Protein AF-A0A914KHR4-F1 (afdb_monomer_lite)

InterPro domains:
  IPR015683 Ionotropic glutamate receptor [PTHR18966] (36-172)

Sequence (211 aa):
MAEIEEQFYNIWKQMSLNESLDSRDRSKLAVWDYPVSDKFTNMWRFMQESRLPQTVDDAIYRVLNSERGFAFIGDAMEIKYATLTNCRLQQAILGLQNERRLETCKERWWHHNVYAKECESTDDDSNGISVQNIGGVFLVILAGICISMLCLLGEYIYYSRLRNPNGKRETSKHLAQITRGLGCLGALTSPKKERKDKQCQQFSNSAFNVD

Foldseek 3Di:
DVVVVVVVVVVLCCLVPPPVDDPVRNVVDPRPPDPPPCVVVVVVVVCVVVDDDPDVVSVVVCQQPPPVHDDDDDDPVVVVVCLVVDPSNVVVVVVCVVVCVVVVVCCCVAPVDPPHDPDPPPCVVVDPDDPVNCVVVVVVVVVVVVVVVVVVVVVVVVVVVVPDPPDPDDPPPVVVVVVCVVVVVPDPDDDDDDDDDDDDDDDDDDDDDDD

Organism: Meloidogyne incognita (NCBI:txid6306)

pLDDT: mean 73.87, std 20.57, range [27.55, 97.5]

Structure (mmCIF, N/CA/C/O backbone):
data_AF-A0A914KHR4-F1
#
_entry.id   AF-A0A914KHR4-F1
#
loop_
_atom_site.group_PDB
_atom_site.id
_atom_site.type_symbol
_atom_site.label_atom_id
_atom_site.label_alt_id
_atom_site.label_comp_id
_atom_site.label_asym_id
_atom_site.label_entity_id
_atom_site.label_seq_id
_atom_site.pdbx_PDB_ins_code
_atom_site.Cartn_x
_atom_site.Cartn_y
_atom_site.Cartn_z
_atom_site.occupancy
_atom_site.B_iso_or_equiv
_atom_site.auth_seq_id
_atom_site.auth_comp_id
_atom_site.auth_asym_id
_atom_site.auth_atom_id
_atom_site.pdbx_PDB_model_num
ATOM 1 N N . MET A 1 1 ? -27.296 24.859 -26.080 1.00 71.56 1 MET A N 1
ATOM 2 C CA . MET A 1 1 ? -27.569 24.113 -24.831 1.00 71.56 1 MET A CA 1
ATOM 3 C C . MET A 1 1 ? -26.392 23.204 -24.502 1.00 71.56 1 MET A C 1
ATOM 5 O O . MET A 1 1 ? -25.739 23.478 -23.511 1.00 71.56 1 MET A O 1
ATOM 9 N N . ALA A 1 2 ? -26.014 22.279 -25.394 1.00 82.12 2 ALA A N 1
ATOM 10 C CA . ALA A 1 2 ? -24.836 21.412 -25.224 1.00 82.12 2 ALA A CA 1
ATOM 11 C C . ALA A 1 2 ? -23.495 22.155 -24.996 1.00 82.12 2 ALA A C 1
ATOM 13 O O . ALA A 1 2 ? -22.709 21.746 -24.154 1.00 82.12 2 ALA A O 1
ATOM 14 N N . GLU A 1 3 ? -23.248 23.282 -25.675 1.00 92.06 3 GLU A N 1
ATOM 15 C CA . GLU A 1 3 ? -21.990 24.046 -25.524 1.00 92.06 3 GLU A CA 1
ATOM 16 C C . GLU A 1 3 ? -21.820 24.679 -24.129 1.00 92.06 3 GLU A C 1
ATOM 18 O O . GLU A 1 3 ? -20.721 24.737 -23.584 1.00 92.06 3 GLU A O 1
ATOM 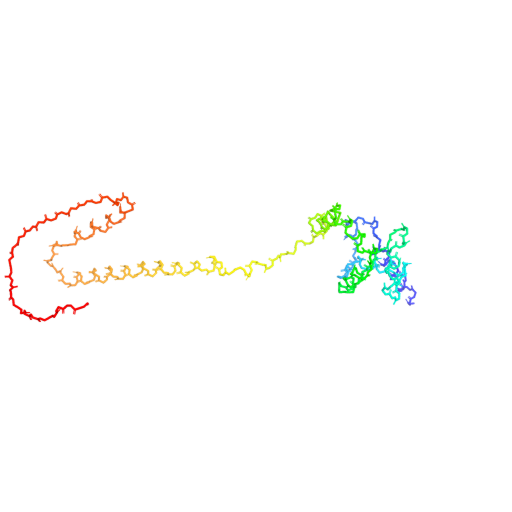23 N N . ILE A 1 4 ? -22.921 25.120 -23.516 1.00 88.62 4 ILE A N 1
ATOM 24 C CA . ILE A 1 4 ? -22.903 25.723 -22.176 1.00 88.62 4 ILE A CA 1
ATOM 25 C C . ILE A 1 4 ? -22.639 24.636 -21.126 1.00 88.62 4 ILE A C 1
ATOM 27 O O . ILE A 1 4 ? -21.855 24.844 -20.204 1.00 88.62 4 ILE A O 1
ATOM 31 N N . GLU A 1 5 ? -23.240 23.456 -21.294 1.00 87.31 5 GLU A N 1
ATOM 32 C CA . GLU A 1 5 ? -22.978 22.284 -20.449 1.00 87.31 5 GLU A CA 1
ATOM 33 C C . GLU A 1 5 ? -21.515 21.832 -20.552 1.00 87.31 5 GLU A C 1
ATOM 35 O O . GLU A 1 5 ? -20.890 21.535 -19.534 1.00 87.31 5 GLU A O 1
ATOM 40 N N . GLU A 1 6 ? -20.935 21.864 -21.755 1.00 90.31 6 GLU A N 1
ATOM 41 C CA . GLU A 1 6 ? -19.525 21.541 -21.972 1.00 90.31 6 GLU A CA 1
ATOM 42 C C . GLU A 1 6 ? -18.588 22.567 -21.311 1.00 90.31 6 GLU A C 1
ATOM 44 O O . GLU A 1 6 ? -17.594 22.193 -20.682 1.00 90.31 6 GLU A O 1
ATOM 49 N N . GLN A 1 7 ? -18.919 23.861 -21.364 1.00 89.88 7 GLN A N 1
ATOM 50 C CA . GLN A 1 7 ? -18.166 24.893 -20.645 1.00 89.88 7 GLN A CA 1
ATOM 51 C C . GLN A 1 7 ? -18.239 24.713 -19.126 1.00 89.88 7 GLN A C 1
ATOM 53 O O . GLN A 1 7 ? -17.202 24.745 -18.460 1.00 89.88 7 GLN A O 1
ATOM 58 N N . PHE A 1 8 ? -19.431 24.475 -18.573 1.00 86.50 8 PHE A N 1
ATOM 59 C CA . PHE A 1 8 ? -19.589 24.220 -17.139 1.00 86.50 8 PHE A CA 1
ATOM 60 C C . PHE A 1 8 ? -18.824 22.971 -16.693 1.00 86.50 8 PHE A C 1
ATOM 62 O O . PHE A 1 8 ? -18.154 23.000 -15.658 1.00 86.50 8 PHE A O 1
ATOM 69 N N . TYR A 1 9 ? -18.854 21.907 -17.496 1.00 78.94 9 TYR A N 1
ATOM 70 C CA . TYR A 1 9 ? -18.088 20.692 -17.244 1.00 78.94 9 TYR A CA 1
ATOM 71 C C . TYR A 1 9 ? -16.576 20.960 -17.226 1.00 78.94 9 TYR A C 1
ATOM 73 O O . TYR A 1 9 ? -15.882 20.534 -16.302 1.00 78.94 9 TYR A O 1
ATOM 81 N N . ASN A 1 10 ? -16.060 21.715 -18.198 1.00 82.00 10 ASN A N 1
ATOM 82 C CA . ASN A 1 10 ? -14.635 22.038 -18.285 1.00 82.00 10 ASN A CA 1
ATOM 83 C C . ASN A 1 10 ? -14.156 22.946 -17.140 1.00 82.00 10 ASN A C 1
ATOM 85 O O . ASN A 1 10 ? -13.068 22.726 -16.607 1.00 82.00 10 ASN A O 1
ATOM 89 N N . ILE A 1 11 ? -14.970 23.917 -16.715 1.00 84.44 11 ILE A N 1
ATOM 90 C CA . ILE A 1 11 ? -14.669 24.792 -15.571 1.00 84.44 11 ILE A CA 1
ATOM 91 C C . ILE A 1 11 ? -14.627 23.980 -14.271 1.00 84.44 11 ILE A C 1
ATOM 93 O O . ILE A 1 11 ? -13.650 24.053 -13.523 1.00 84.44 11 ILE A O 1
ATOM 97 N N . TRP A 1 12 ? -15.646 23.154 -14.018 1.00 78.38 12 TRP A N 1
ATOM 98 C CA . TRP A 1 12 ? -15.682 22.274 -12.846 1.00 78.38 12 TRP A CA 1
ATOM 99 C C . TRP A 1 12 ? -14.497 21.301 -12.825 1.00 78.38 12 TRP A C 1
ATOM 101 O O . TRP A 1 12 ? -13.846 21.129 -11.793 1.00 78.38 12 TRP A O 1
ATOM 111 N N . LYS A 1 13 ? -14.153 20.725 -13.981 1.00 78.50 13 LYS A N 1
ATOM 112 C CA . LYS A 1 13 ? -12.997 19.841 -14.157 1.00 78.50 13 LYS A CA 1
ATOM 113 C C . LYS A 1 13 ? -11.674 20.537 -13.827 1.00 78.50 13 LYS A C 1
ATOM 115 O O . LYS A 1 13 ? -10.832 19.948 -13.164 1.00 78.50 13 LYS A O 1
ATOM 120 N N . GLN A 1 14 ? -11.475 21.783 -14.256 1.00 77.81 14 GLN A N 1
ATOM 121 C CA . GLN A 1 14 ? -10.247 22.526 -13.949 1.00 77.81 14 GLN A CA 1
ATOM 122 C C . GLN A 1 14 ? -10.166 22.952 -12.480 1.00 77.81 14 GLN A C 1
ATOM 124 O O . GLN A 1 14 ? -9.083 22.918 -11.909 1.00 77.81 14 GLN A O 1
ATOM 129 N N . MET A 1 15 ? -11.285 23.309 -11.844 1.00 75.00 15 MET A N 1
ATOM 130 C CA . MET A 1 15 ? -11.299 23.634 -10.411 1.00 75.00 15 MET A CA 1
ATOM 131 C C . MET A 1 15 ? -11.065 22.400 -9.527 1.00 75.00 15 MET A C 1
ATOM 133 O O . MET A 1 15 ? -10.406 22.507 -8.497 1.00 75.00 15 MET A O 1
ATOM 137 N N . SER A 1 16 ? -11.581 21.234 -9.929 1.00 69.75 16 SER A N 1
ATOM 138 C CA . SER A 1 16 ? -11.435 19.972 -9.189 1.00 69.75 16 SER A CA 1
ATOM 139 C C . SER A 1 16 ? -10.081 19.288 -9.406 1.00 69.75 16 SER A C 1
ATOM 141 O O . SER A 1 16 ? -9.530 18.756 -8.445 1.00 69.75 16 SER A O 1
ATOM 143 N N . LEU A 1 17 ? -9.509 19.340 -10.616 1.00 68.75 17 LEU A N 1
ATOM 144 C CA . LEU A 1 17 ? -8.246 18.662 -10.959 1.00 68.75 17 LEU A CA 1
ATOM 145 C C . LEU A 1 17 ? -6.989 19.539 -10.817 1.00 68.75 17 LEU A C 1
ATOM 147 O O . LEU A 1 17 ? -5.893 19.096 -11.158 1.00 68.75 17 LEU A O 1
ATOM 151 N N . ASN A 1 18 ? -7.112 20.788 -10.361 1.00 71.69 18 ASN A N 1
ATOM 152 C CA . ASN A 1 18 ? -5.949 21.648 -10.157 1.00 71.69 18 ASN A CA 1
ATOM 153 C C . ASN A 1 18 ? -5.268 21.356 -8.807 1.00 71.69 18 ASN A C 1
ATOM 155 O O . ASN A 1 18 ? -5.707 21.823 -7.756 1.00 71.69 18 ASN A O 1
ATOM 159 N N . GLU A 1 19 ? -4.173 20.594 -8.858 1.00 66.19 19 GLU A N 1
ATOM 160 C CA . GLU A 1 19 ? -3.377 20.177 -7.692 1.00 66.19 19 GLU A CA 1
ATOM 161 C C . GLU A 1 19 ? -2.482 21.281 -7.105 1.00 66.19 19 GLU A C 1
ATOM 163 O O . GLU A 1 19 ? -1.899 21.088 -6.041 1.00 66.19 19 GLU A O 1
ATOM 168 N N . SER A 1 20 ? -2.361 22.447 -7.753 1.00 75.31 20 SER A N 1
ATOM 169 C CA . SER A 1 20 ? -1.548 23.553 -7.227 1.00 75.31 20 SER A CA 1
ATOM 170 C C . SER A 1 20 ? -2.267 24.394 -6.163 1.00 75.31 20 SER A C 1
ATOM 172 O O . SER A 1 20 ? -1.693 25.360 -5.662 1.00 75.31 20 SER A O 1
ATOM 174 N N . LEU A 1 21 ? -3.535 24.093 -5.869 1.00 69.12 21 LEU A N 1
ATOM 175 C CA . LEU A 1 21 ? -4.355 24.808 -4.891 1.00 69.12 21 LEU A CA 1
ATOM 176 C C . LEU A 1 21 ? -4.178 24.197 -3.497 1.00 69.12 21 LEU A C 1
ATOM 178 O O . LEU A 1 21 ? -4.284 22.984 -3.324 1.00 69.12 21 LEU A O 1
ATOM 182 N N . ASP A 1 22 ? -3.951 25.044 -2.493 1.00 74.69 22 ASP A N 1
ATOM 183 C CA . ASP A 1 22 ? -3.876 24.599 -1.102 1.00 74.69 22 ASP A CA 1
ATOM 184 C C . ASP A 1 22 ? -5.228 24.040 -0.618 1.00 74.69 22 ASP A C 1
ATOM 186 O O . ASP A 1 22 ? -6.308 24.494 -1.011 1.00 74.69 22 ASP A O 1
ATOM 190 N N . SER A 1 23 ? -5.163 23.074 0.298 1.00 65.94 23 SER A N 1
ATOM 191 C CA . SER A 1 23 ? -6.304 22.406 0.938 1.00 65.94 23 SER A CA 1
ATOM 192 C C . SER A 1 23 ? -7.357 23.379 1.492 1.00 65.94 23 SER A C 1
ATOM 194 O O . SER A 1 23 ? -8.559 23.105 1.457 1.00 65.94 23 SER A O 1
ATOM 196 N N . ARG A 1 24 ? -6.915 24.548 1.969 1.00 70.69 24 ARG A N 1
ATOM 197 C CA . ARG A 1 24 ? -7.757 25.584 2.574 1.00 70.69 24 ARG A CA 1
ATOM 198 C C . ARG A 1 24 ? -8.501 26.446 1.557 1.00 70.69 24 ARG A C 1
ATOM 200 O O . ARG A 1 24 ? -9.545 27.005 1.883 1.00 70.69 24 ARG A O 1
ATOM 207 N N . ASP A 1 25 ? -7.963 26.569 0.351 1.00 73.56 25 ASP A N 1
ATOM 208 C CA . ASP A 1 25 ? -8.620 27.265 -0.754 1.00 73.56 25 ASP A CA 1
ATOM 209 C C . ASP A 1 25 ? -9.526 26.314 -1.535 1.00 73.56 25 ASP A C 1
ATOM 211 O O . ASP A 1 25 ? -10.614 26.710 -1.952 1.00 73.56 25 ASP A O 1
ATOM 215 N N . ARG A 1 26 ? -9.150 25.031 -1.613 1.00 68.31 26 ARG A N 1
ATOM 216 C CA . ARG A 1 26 ? -9.996 23.968 -2.164 1.00 68.31 26 ARG A CA 1
ATOM 217 C C . ARG A 1 26 ? -11.314 23.817 -1.399 1.00 68.31 26 ARG A C 1
ATOM 219 O O . ARG A 1 26 ? -12.354 23.661 -2.025 1.00 68.31 26 ARG A O 1
ATOM 226 N N . SER A 1 27 ? -11.301 23.942 -0.071 1.00 68.62 27 SER A N 1
ATOM 227 C CA . SER A 1 27 ? -12.512 23.812 0.760 1.00 68.62 27 SER A CA 1
ATOM 228 C C . SER A 1 27 ? -13.531 24.947 0.594 1.00 68.62 27 SER A C 1
ATOM 230 O O . SER A 1 27 ? -14.684 24.797 0.995 1.00 68.62 27 SER A O 1
ATOM 232 N N . LYS A 1 28 ? -13.138 26.079 -0.008 1.00 76.25 28 LYS A N 1
ATOM 233 C CA . LYS A 1 28 ? -14.051 27.189 -0.337 1.00 76.25 28 LYS A CA 1
ATOM 234 C C . LYS A 1 28 ? -14.811 26.951 -1.642 1.00 76.25 28 LYS A C 1
ATOM 236 O O . LYS A 1 28 ? -15.801 27.631 -1.904 1.00 76.25 28 LYS A O 1
ATOM 241 N N . LEU A 1 29 ? -14.346 26.015 -2.465 1.00 76.56 29 LEU A N 1
ATOM 242 C CA . LEU A 1 29 ? -15.013 25.607 -3.689 1.00 76.56 29 LEU A CA 1
ATOM 243 C C . LEU A 1 29 ? -15.996 24.490 -3.322 1.00 76.56 29 LEU A C 1
ATOM 245 O O . LEU A 1 29 ? -15.601 23.466 -2.776 1.00 76.56 29 LEU A O 1
ATOM 249 N N . ALA A 1 30 ? -17.285 24.676 -3.613 1.00 64.31 30 ALA A N 1
ATOM 250 C CA . ALA A 1 30 ? -18.309 23.647 -3.422 1.00 64.31 30 ALA A CA 1
ATOM 251 C C . ALA A 1 30 ? -18.184 22.557 -4.506 1.00 64.31 30 ALA A C 1
ATOM 253 O O . ALA A 1 30 ? -19.039 22.409 -5.378 1.00 64.31 30 ALA A O 1
ATOM 254 N N . VAL A 1 31 ? -17.065 21.837 -4.492 1.00 62.84 31 VAL A N 1
ATOM 255 C CA . VAL A 1 31 ? -16.773 20.707 -5.371 1.00 62.84 31 VAL A CA 1
ATOM 256 C C . VAL A 1 31 ? -17.153 19.447 -4.609 1.00 62.84 31 VAL A C 1
ATOM 258 O O . VAL A 1 31 ? -16.629 19.182 -3.532 1.00 62.84 31 VAL A O 1
ATOM 261 N N . TRP A 1 32 ? -18.088 18.669 -5.150 1.00 64.69 32 TRP A N 1
ATOM 262 C CA . TRP A 1 32 ? -18.318 17.316 -4.658 1.00 64.69 32 TRP A CA 1
ATOM 263 C C . TRP A 1 32 ? -17.055 16.487 -4.907 1.00 64.69 32 TRP A C 1
ATOM 265 O O . TRP A 1 32 ? -16.765 16.137 -6.051 1.00 64.69 32 TRP A O 1
ATOM 275 N N . ASP A 1 33 ? -16.316 16.176 -3.843 1.00 56.22 33 ASP A N 1
ATOM 276 C CA . ASP A 1 33 ? -15.260 15.168 -3.878 1.00 56.22 33 ASP A CA 1
ATOM 277 C C . ASP A 1 33 ? -15.948 13.796 -3.980 1.00 56.22 33 ASP A C 1
ATOM 279 O O . ASP A 1 33 ? -16.367 13.194 -2.989 1.00 56.22 33 ASP A O 1
ATOM 283 N N . TYR A 1 34 ? -16.157 13.319 -5.207 1.00 59.62 34 TYR A N 1
ATOM 284 C CA . TYR A 1 34 ? -16.625 11.956 -5.440 1.00 59.62 34 TYR A CA 1
ATOM 285 C C . TYR A 1 34 ? -15.632 10.977 -4.780 1.00 59.62 34 TYR A C 1
ATOM 287 O O . TYR A 1 34 ? -14.425 11.187 -4.891 1.00 59.62 34 TYR A O 1
ATOM 295 N N . PRO A 1 35 ? -16.077 9.899 -4.105 1.00 53.47 35 PRO A N 1
ATOM 296 C CA . PRO A 1 35 ? -15.218 9.055 -3.262 1.00 53.47 35 PRO A CA 1
ATOM 297 C C . PRO A 1 35 ? -14.194 8.185 -4.024 1.00 53.47 35 PRO A C 1
ATOM 299 O O . PRO A 1 35 ? -13.648 7.235 -3.465 1.00 53.47 35 PRO A O 1
ATOM 302 N N . VAL A 1 36 ? -13.887 8.506 -5.282 1.00 54.50 36 VAL A N 1
ATOM 303 C CA . VAL A 1 36 ? -12.691 8.028 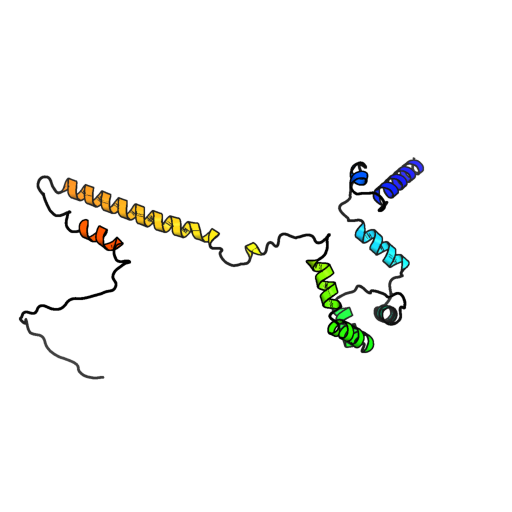-5.981 1.00 54.50 36 VAL A CA 1
ATOM 304 C C . VAL A 1 36 ? -11.617 9.090 -5.809 1.00 54.50 36 VAL A C 1
ATOM 306 O O . VAL A 1 36 ? -11.698 10.173 -6.372 1.00 54.50 36 VAL A O 1
ATOM 309 N N . SER A 1 37 ? -10.590 8.786 -5.017 1.00 61.84 37 SER A N 1
ATOM 310 C CA . SER A 1 37 ? -9.431 9.667 -4.909 1.00 61.84 37 SER A CA 1
ATOM 311 C C . SER A 1 37 ? -8.777 9.844 -6.285 1.00 61.84 37 SER A C 1
ATOM 313 O O . SER A 1 37 ? -8.393 8.841 -6.895 1.00 61.84 37 SER A O 1
ATOM 315 N N . ASP A 1 38 ? -8.550 11.089 -6.714 1.00 65.69 38 ASP A N 1
ATOM 316 C CA . ASP A 1 38 ? -7.889 11.463 -7.985 1.00 65.69 38 ASP A CA 1
ATOM 317 C C . ASP A 1 38 ? -6.490 10.842 -8.198 1.00 65.69 38 ASP A C 1
ATOM 319 O O . ASP A 1 38 ? -5.934 10.859 -9.296 1.00 65.69 38 ASP A O 1
ATOM 323 N N . LYS A 1 39 ? -5.935 10.199 -7.167 1.00 65.19 39 LYS A N 1
ATOM 324 C CA . LYS A 1 39 ? -4.677 9.441 -7.194 1.00 65.19 39 LYS A CA 1
ATOM 325 C C . LYS A 1 39 ? -4.622 8.412 -8.330 1.00 65.19 39 LYS A C 1
ATOM 327 O O . LYS A 1 39 ? -3.593 8.281 -8.993 1.00 65.19 39 LYS A O 1
ATOM 332 N N . PHE A 1 40 ? -5.718 7.692 -8.576 1.00 78.06 40 PHE A N 1
ATOM 333 C CA . PHE A 1 40 ? -5.753 6.663 -9.621 1.00 78.06 40 PHE A CA 1
ATOM 334 C C . PHE A 1 40 ? -5.840 7.259 -11.027 1.00 78.06 40 PHE A C 1
ATOM 336 O O . PHE A 1 40 ? -5.318 6.665 -11.967 1.00 78.06 40 PHE A O 1
ATOM 343 N N . THR A 1 41 ? -6.421 8.451 -11.170 1.00 80.19 41 THR A N 1
ATOM 344 C CA . THR A 1 41 ? -6.527 9.164 -12.449 1.00 80.19 41 THR A CA 1
ATOM 345 C C . THR A 1 41 ? -5.151 9.574 -12.960 1.00 80.19 41 THR A C 1
ATOM 347 O O . THR A 1 41 ? -4.829 9.353 -14.129 1.00 80.19 41 THR A O 1
ATOM 350 N N . ASN A 1 42 ? -4.301 10.098 -12.074 1.00 81.12 42 ASN A N 1
ATOM 351 C CA . ASN A 1 42 ? -2.926 10.449 -12.422 1.00 81.12 42 ASN A CA 1
ATOM 352 C C . ASN A 1 42 ? -2.105 9.207 -12.766 1.00 81.12 42 ASN A C 1
ATOM 354 O O . ASN A 1 42 ? -1.431 9.182 -13.794 1.00 81.12 42 ASN A O 1
ATOM 358 N N . MET A 1 43 ? -2.214 8.144 -11.964 1.00 86.81 43 MET A N 1
ATOM 359 C CA . MET A 1 43 ? -1.537 6.879 -12.258 1.00 86.81 43 MET A CA 1
ATOM 360 C C . MET A 1 43 ? -1.974 6.310 -13.615 1.00 86.81 43 MET A C 1
ATOM 362 O O . MET A 1 43 ? -1.131 5.912 -14.414 1.00 86.81 43 MET A O 1
ATOM 366 N N . TRP A 1 44 ? -3.274 6.337 -13.917 1.00 85.81 44 TRP A N 1
ATOM 367 C CA . TRP A 1 44 ? -3.811 5.914 -15.209 1.00 85.81 44 TRP A CA 1
ATOM 368 C C . TRP A 1 44 ? -3.287 6.760 -16.371 1.00 85.81 44 TRP A C 1
ATOM 370 O O . TRP A 1 44 ? -2.873 6.215 -17.394 1.00 85.81 44 TRP A O 1
ATOM 380 N N . ARG A 1 45 ? -3.221 8.084 -16.202 1.00 88.44 45 ARG A N 1
ATOM 381 C CA . ARG A 1 45 ? -2.639 8.990 -17.199 1.00 88.44 45 ARG A CA 1
ATOM 382 C C . ARG A 1 45 ? -1.189 8.617 -17.512 1.00 88.44 45 ARG A C 1
ATOM 384 O O . ARG A 1 45 ? -0.842 8.487 -18.685 1.00 88.44 45 ARG A O 1
ATOM 391 N N . PHE A 1 46 ? -0.376 8.376 -16.483 1.00 88.56 46 PHE A N 1
ATOM 392 C CA . PHE A 1 46 ? 1.017 7.956 -16.653 1.00 88.56 46 PHE A CA 1
ATOM 393 C C . PHE A 1 46 ? 1.148 6.570 -17.288 1.00 88.56 46 PHE A C 1
ATOM 395 O O . PHE A 1 46 ? 2.035 6.370 -18.119 1.00 88.56 46 PHE A O 1
ATOM 402 N N . MET A 1 47 ? 0.269 5.621 -16.949 1.00 89.25 47 MET A N 1
ATOM 403 C CA . MET A 1 47 ? 0.242 4.303 -17.595 1.00 89.25 47 MET A CA 1
ATOM 404 C C . MET A 1 47 ? -0.059 4.418 -19.094 1.00 89.25 47 MET A C 1
ATOM 406 O O . MET A 1 47 ? 0.585 3.752 -19.905 1.00 89.25 47 MET A O 1
ATOM 410 N N . GLN A 1 48 ? -0.979 5.309 -19.473 1.00 89.75 48 GLN A N 1
ATOM 411 C CA . GLN A 1 48 ? -1.328 5.542 -20.871 1.00 89.75 48 GLN A CA 1
ATOM 412 C C . GLN A 1 48 ? -0.194 6.231 -21.644 1.00 89.75 48 GLN A C 1
ATOM 414 O O . GLN A 1 48 ? 0.099 5.857 -22.780 1.00 89.75 48 GLN A O 1
ATOM 419 N N . GLU A 1 49 ? 0.470 7.207 -21.022 1.00 89.94 49 GLU A N 1
ATOM 420 C CA . GLU A 1 49 ? 1.609 7.925 -21.604 1.00 89.94 49 GLU A CA 1
ATOM 421 C C . GLU A 1 49 ? 2.839 7.017 -21.776 1.00 89.94 49 GLU A C 1
ATOM 423 O O . GLU A 1 49 ? 3.506 7.055 -22.810 1.00 89.94 49 GLU A O 1
ATOM 428 N N . SER A 1 50 ? 3.088 6.134 -20.804 1.00 87.38 50 SER A N 1
ATOM 429 C CA . SER A 1 50 ? 4.240 5.218 -20.798 1.00 87.38 50 SER A CA 1
ATOM 430 C C . SER A 1 50 ? 4.061 3.983 -21.690 1.00 87.38 50 SER A C 1
ATOM 432 O O . SER A 1 50 ? 5.030 3.265 -21.930 1.00 87.38 50 SER A O 1
ATOM 434 N N . ARG A 1 51 ? 2.845 3.759 -22.210 1.00 89.38 51 ARG A N 1
ATOM 435 C CA . ARG A 1 51 ? 2.391 2.571 -22.955 1.00 89.38 51 ARG A CA 1
ATOM 436 C C . ARG A 1 51 ? 2.507 1.263 -22.170 1.00 89.38 51 ARG A C 1
ATOM 438 O O . ARG A 1 51 ? 3.596 0.807 -21.821 1.00 89.38 51 ARG A O 1
ATOM 445 N N . LEU A 1 52 ? 1.375 0.584 -22.025 1.00 89.75 52 LEU A N 1
ATOM 446 C CA . LEU A 1 52 ? 1.308 -0.736 -21.404 1.00 89.75 52 LEU A CA 1
ATOM 447 C C . LEU A 1 52 ? 2.064 -1.791 -22.243 1.00 89.75 52 LEU A C 1
ATOM 449 O O . LEU A 1 52 ? 2.002 -1.752 -23.479 1.00 89.75 52 LEU A O 1
ATOM 453 N N . PRO A 1 53 ? 2.802 -2.714 -21.602 1.00 91.94 53 PRO A N 1
ATOM 454 C CA . PRO A 1 53 ? 3.385 -3.863 -22.286 1.00 91.94 53 PRO A CA 1
ATOM 455 C C . PRO A 1 53 ? 2.274 -4.835 -22.713 1.00 91.94 53 PRO A C 1
ATOM 457 O O . PRO A 1 53 ? 1.305 -5.033 -21.986 1.00 91.94 53 PRO A O 1
ATOM 460 N N . GLN A 1 54 ? 2.404 -5.429 -23.902 1.00 89.88 54 GLN A N 1
ATOM 461 C CA . GLN A 1 54 ? 1.421 -6.396 -24.426 1.00 89.88 54 GLN A CA 1
ATOM 462 C C . GLN A 1 54 ? 1.641 -7.804 -23.858 1.00 89.88 54 GLN A C 1
ATOM 464 O O . GLN A 1 54 ? 0.711 -8.600 -23.774 1.00 89.88 54 GLN A O 1
ATOM 469 N N . THR A 1 55 ? 2.881 -8.113 -23.474 1.00 93.94 55 THR A N 1
ATOM 470 C CA . THR A 1 55 ? 3.286 -9.386 -22.879 1.00 93.94 55 THR A CA 1
ATOM 471 C C . THR A 1 55 ? 4.212 -9.139 -21.697 1.00 93.94 55 THR A C 1
ATOM 473 O O . THR A 1 55 ? 4.839 -8.084 -21.570 1.00 93.94 55 THR A O 1
ATOM 476 N N . VAL A 1 56 ? 4.323 -10.134 -20.826 1.00 90.88 56 VAL A N 1
ATOM 477 C CA . VAL A 1 56 ? 5.159 -10.035 -19.626 1.00 90.88 56 VAL A CA 1
ATOM 478 C C . VAL A 1 56 ? 6.644 -10.091 -19.960 1.00 90.88 56 VAL A C 1
ATOM 480 O O . VAL A 1 56 ? 7.433 -9.394 -19.330 1.00 90.88 56 VAL A O 1
ATOM 483 N N . ASP A 1 57 ? 7.029 -10.798 -21.020 1.00 91.12 57 ASP A N 1
ATOM 484 C CA . ASP A 1 57 ? 8.412 -10.793 -21.503 1.00 91.12 57 ASP A CA 1
ATOM 485 C C . ASP A 1 57 ? 8.841 -9.405 -22.017 1.00 91.12 57 ASP A C 1
ATOM 487 O O . ASP A 1 57 ? 9.947 -8.951 -21.713 1.00 91.12 57 ASP A O 1
ATOM 491 N N . ASP A 1 58 ? 7.956 -8.685 -22.724 1.00 92.44 58 ASP A N 1
ATOM 492 C CA . ASP A 1 58 ? 8.187 -7.283 -23.115 1.00 92.44 58 ASP A CA 1
ATOM 493 C C . ASP A 1 58 ? 8.307 -6.386 -21.872 1.00 92.44 58 ASP A C 1
ATOM 495 O O . ASP A 1 58 ? 9.209 -5.551 -21.781 1.00 92.44 58 ASP A O 1
ATOM 499 N N . ALA A 1 59 ? 7.460 -6.604 -20.860 1.00 92.31 59 ALA A N 1
ATOM 500 C CA . ALA A 1 59 ? 7.547 -5.877 -19.597 1.00 92.31 59 ALA A CA 1
ATOM 501 C C . ALA A 1 59 ? 8.905 -6.084 -18.904 1.00 92.31 59 ALA A C 1
ATOM 503 O O . ALA A 1 59 ? 9.548 -5.110 -18.511 1.00 92.31 59 ALA A O 1
ATOM 504 N N . ILE A 1 60 ? 9.378 -7.329 -18.799 1.00 92.56 60 ILE A N 1
ATOM 505 C CA . ILE A 1 60 ? 10.672 -7.668 -18.187 1.00 92.56 60 ILE A CA 1
ATOM 506 C C . ILE A 1 60 ? 11.822 -7.033 -18.972 1.00 92.56 60 ILE A C 1
ATOM 508 O O . ILE A 1 60 ? 12.734 -6.459 -18.370 1.00 92.56 60 ILE A O 1
ATOM 512 N N . TYR A 1 61 ? 11.770 -7.079 -20.307 1.00 91.31 61 TYR A N 1
ATOM 513 C CA . TYR A 1 61 ? 12.767 -6.429 -21.155 1.00 91.31 61 TYR A CA 1
ATOM 514 C C . TYR A 1 61 ? 12.850 -4.923 -20.872 1.00 91.31 61 TYR A C 1
ATOM 516 O O . TYR A 1 61 ? 13.943 -4.384 -20.679 1.00 91.31 61 TYR A O 1
ATOM 524 N N . ARG A 1 62 ? 11.700 -4.248 -20.754 1.00 91.88 62 ARG A N 1
ATOM 525 C CA . ARG A 1 62 ? 11.639 -2.825 -20.398 1.00 91.88 62 ARG A CA 1
ATOM 526 C C . ARG A 1 62 ? 12.163 -2.559 -18.990 1.00 91.88 62 ARG A C 1
ATOM 528 O O . ARG A 1 62 ? 12.946 -1.628 -18.833 1.00 91.88 62 ARG A O 1
ATOM 535 N N . VAL A 1 63 ? 11.804 -3.364 -17.987 1.00 92.19 63 VAL A N 1
ATOM 536 C CA . VAL A 1 63 ? 12.324 -3.214 -16.610 1.00 92.19 63 VAL A CA 1
ATOM 537 C C . VAL A 1 63 ? 13.854 -3.292 -16.587 1.00 92.19 63 VAL A C 1
ATOM 539 O O . VAL A 1 63 ? 14.500 -2.489 -15.920 1.00 92.19 63 VAL A O 1
ATOM 542 N N . LEU A 1 64 ? 14.444 -4.232 -17.329 1.00 90.75 64 LEU A N 1
ATOM 543 C CA . LEU A 1 64 ? 15.889 -4.472 -17.310 1.00 90.75 64 LEU A CA 1
ATOM 544 C C . LEU A 1 64 ? 16.699 -3.471 -18.142 1.00 90.75 64 LEU A C 1
ATOM 546 O O . LEU A 1 64 ? 17.865 -3.240 -17.826 1.00 90.75 64 LEU A O 1
ATOM 550 N N . ASN A 1 65 ? 16.122 -2.928 -19.217 1.00 90.88 65 ASN A N 1
ATOM 551 C CA . ASN A 1 65 ? 16.858 -2.133 -20.204 1.00 90.88 65 ASN A CA 1
ATOM 552 C C . ASN A 1 65 ? 16.526 -0.630 -20.178 1.00 90.88 65 ASN A C 1
ATOM 554 O O . ASN A 1 65 ? 17.164 0.148 -20.884 1.00 90.88 65 ASN A O 1
ATOM 558 N N . SER A 1 66 ? 15.528 -0.197 -19.402 1.00 88.19 66 SER A N 1
ATOM 559 C CA . SER A 1 66 ? 15.130 1.215 -19.366 1.00 88.19 66 SER A CA 1
ATOM 560 C C . SER A 1 66 ? 16.110 2.077 -18.569 1.00 88.19 66 SER A C 1
ATOM 562 O O . SER A 1 66 ? 16.236 1.924 -17.358 1.00 88.19 66 SER A O 1
ATOM 564 N N . GLU A 1 67 ? 16.714 3.071 -19.225 1.00 81.50 67 GLU A N 1
ATOM 565 C CA . GLU A 1 67 ? 17.618 4.045 -18.588 1.00 81.50 67 GLU A CA 1
ATOM 566 C C . GLU A 1 67 ? 16.913 4.956 -17.572 1.00 81.50 67 GLU A C 1
ATOM 568 O O . GLU A 1 67 ? 17.490 5.323 -16.552 1.00 81.50 67 GLU A O 1
ATOM 573 N N . ARG A 1 68 ? 15.644 5.310 -17.823 1.00 81.06 68 ARG A N 1
ATOM 574 C CA . ARG A 1 68 ? 14.839 6.157 -16.920 1.00 81.06 68 ARG A CA 1
ATOM 575 C C . ARG A 1 68 ? 14.186 5.382 -15.767 1.00 81.06 68 ARG A C 1
ATOM 577 O O . ARG A 1 68 ? 13.499 5.991 -14.953 1.00 81.06 68 ARG A O 1
ATOM 584 N N . GLY A 1 69 ? 14.417 4.069 -15.692 1.00 84.44 69 GLY A N 1
ATOM 585 C CA . GLY A 1 69 ? 13.721 3.160 -14.786 1.00 84.44 69 GLY A CA 1
ATOM 586 C C . GLY A 1 69 ? 12.286 2.891 -15.246 1.00 84.44 69 GLY A C 1
ATOM 587 O O . GLY A 1 69 ? 11.559 3.796 -15.646 1.00 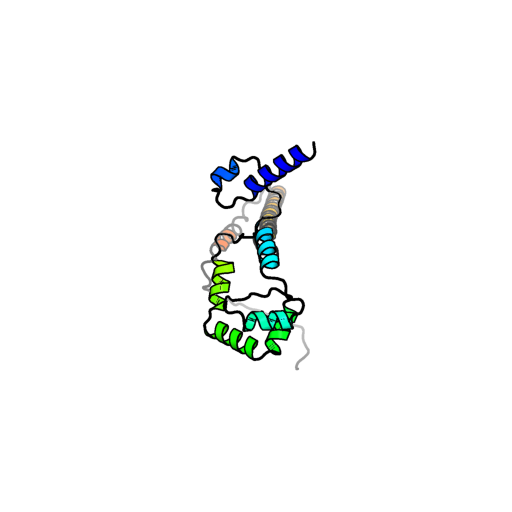84.44 69 GLY A O 1
ATOM 588 N N . PHE A 1 70 ? 11.871 1.628 -15.206 1.00 90.56 70 PHE A N 1
ATOM 589 C CA . PHE A 1 70 ? 10.507 1.216 -15.529 1.00 90.56 70 PHE A CA 1
ATOM 590 C C . PHE A 1 70 ? 9.994 0.294 -14.425 1.00 90.56 70 PHE A C 1
ATOM 592 O O . PHE A 1 70 ? 10.689 -0.639 -14.022 1.00 90.56 70 PHE A O 1
ATOM 599 N N . ALA A 1 71 ? 8.791 0.574 -13.925 1.00 90.56 71 ALA A N 1
ATOM 600 C CA . ALA A 1 71 ? 8.127 -0.241 -12.918 1.00 90.56 71 ALA A CA 1
ATOM 601 C C . ALA A 1 71 ? 6.982 -1.014 -13.572 1.00 90.56 71 ALA A C 1
ATOM 603 O O . ALA A 1 71 ? 6.113 -0.426 -14.214 1.00 90.56 71 ALA A O 1
ATOM 604 N N . PHE A 1 72 ? 6.987 -2.331 -13.389 1.00 91.25 72 PHE A N 1
ATOM 605 C CA . PHE A 1 72 ? 5.905 -3.204 -13.819 1.00 91.25 72 PHE A CA 1
ATOM 606 C C . PHE A 1 72 ? 5.078 -3.627 -12.603 1.00 91.25 72 PHE A C 1
ATOM 608 O O . PHE A 1 72 ? 5.634 -4.060 -11.594 1.00 91.25 72 PHE A O 1
ATOM 615 N N . ILE A 1 73 ? 3.756 -3.486 -12.706 1.00 91.00 73 ILE A N 1
ATOM 616 C CA . ILE A 1 73 ? 2.789 -3.927 -11.699 1.00 91.00 73 ILE A CA 1
ATOM 617 C C . ILE A 1 73 ? 1.989 -5.062 -12.337 1.00 91.00 73 ILE A C 1
ATOM 619 O O . ILE A 1 73 ? 1.386 -4.866 -13.389 1.00 91.00 73 ILE A O 1
ATOM 623 N N . GLY A 1 74 ? 2.001 -6.232 -11.708 1.00 91.00 74 GLY A N 1
ATOM 624 C CA . GLY A 1 74 ? 1.330 -7.434 -12.195 1.00 91.00 74 GLY A CA 1
ATOM 625 C C . GLY A 1 74 ? 1.075 -8.421 -11.062 1.00 91.00 74 GLY A C 1
ATOM 626 O O . GLY A 1 74 ? 1.372 -8.134 -9.897 1.00 91.00 74 GLY A O 1
ATOM 627 N N . ASP A 1 75 ? 0.533 -9.585 -11.404 1.00 94.44 75 ASP A N 1
ATOM 628 C CA . ASP A 1 75 ? 0.185 -10.602 -10.418 1.00 94.44 75 ASP A CA 1
ATOM 629 C C . ASP A 1 75 ? 1.430 -11.148 -9.710 1.00 94.44 75 ASP A C 1
ATOM 631 O O . ASP A 1 75 ? 2.470 -11.428 -10.313 1.00 94.44 75 ASP A O 1
ATOM 635 N N . ALA A 1 76 ? 1.314 -11.357 -8.396 1.00 92.81 76 ALA A N 1
ATOM 636 C CA . ALA A 1 76 ? 2.440 -11.777 -7.564 1.00 92.81 76 ALA A CA 1
ATOM 637 C C . ALA A 1 76 ? 3.061 -13.106 -8.032 1.00 92.81 76 ALA A C 1
ATOM 639 O O . ALA A 1 76 ? 4.279 -13.275 -7.977 1.00 92.81 76 ALA A O 1
ATOM 640 N N . MET A 1 77 ? 2.237 -14.043 -8.513 1.00 94.00 77 MET A N 1
ATOM 641 C CA . MET A 1 77 ? 2.703 -15.339 -9.018 1.00 94.00 77 MET A CA 1
ATOM 642 C C . MET A 1 77 ? 3.476 -15.212 -10.328 1.00 94.00 77 MET A C 1
ATOM 644 O O . MET A 1 77 ? 4.477 -15.902 -10.510 1.00 94.00 77 MET A O 1
ATOM 648 N N . GLU A 1 78 ? 3.053 -14.310 -11.207 1.00 93.06 78 GLU A N 1
ATOM 649 C CA . GLU A 1 78 ? 3.704 -14.063 -12.489 1.00 93.06 78 GLU A CA 1
ATOM 650 C C . GLU A 1 78 ? 5.078 -13.414 -12.294 1.00 93.06 78 GLU A C 1
ATOM 652 O O . GLU A 1 78 ? 6.081 -13.899 -12.819 1.00 93.06 78 GLU A O 1
ATOM 657 N N . ILE A 1 79 ? 5.160 -12.402 -11.427 1.00 93.31 79 ILE A N 1
ATOM 658 C CA . ILE A 1 79 ? 6.432 -11.776 -11.043 1.00 93.31 79 ILE A CA 1
ATOM 659 C C . ILE A 1 79 ? 7.343 -12.804 -10.358 1.00 93.31 79 ILE A C 1
ATOM 661 O O . ILE A 1 79 ? 8.534 -12.901 -10.663 1.00 93.31 79 ILE A O 1
ATOM 665 N N . LYS A 1 80 ? 6.798 -13.628 -9.456 1.00 93.94 80 LYS A N 1
ATOM 666 C CA . LYS A 1 80 ? 7.570 -14.676 -8.780 1.00 93.94 80 LYS A CA 1
ATOM 667 C C . LYS A 1 80 ? 8.118 -15.704 -9.770 1.00 93.94 80 LYS A C 1
ATOM 669 O O . LYS A 1 80 ? 9.278 -16.084 -9.666 1.00 93.94 80 LYS A O 1
ATOM 674 N N . TYR A 1 81 ? 7.330 -16.126 -10.750 1.00 94.75 81 TYR A N 1
ATOM 675 C CA . TYR A 1 81 ? 7.813 -17.020 -11.797 1.00 94.75 81 TYR A CA 1
ATOM 676 C C . TYR A 1 81 ? 8.911 -16.360 -12.646 1.00 94.75 81 TYR A C 1
ATOM 678 O O . TYR A 1 81 ? 9.977 -16.945 -12.831 1.00 94.75 81 TYR A O 1
ATOM 686 N N . ALA A 1 82 ? 8.705 -15.115 -13.084 1.00 92.69 82 ALA A N 1
ATOM 687 C CA . ALA A 1 82 ? 9.676 -14.357 -13.872 1.00 92.69 82 ALA A CA 1
ATOM 688 C C . ALA A 1 82 ? 11.020 -14.167 -13.149 1.00 92.69 82 ALA A C 1
ATOM 690 O O . ALA A 1 82 ? 12.078 -14.259 -13.770 1.00 92.69 82 ALA A O 1
ATOM 691 N N . THR A 1 83 ? 10.989 -13.926 -11.836 1.00 93.31 83 THR A N 1
ATOM 692 C CA . THR A 1 83 ? 12.196 -13.781 -11.002 1.00 93.31 83 THR A CA 1
ATOM 693 C C . THR A 1 83 ? 12.966 -15.082 -10.815 1.00 93.31 83 THR A C 1
ATOM 695 O O . THR A 1 83 ? 14.182 -15.028 -10.678 1.00 93.31 83 THR A O 1
ATOM 698 N N . LEU A 1 84 ? 12.297 -16.238 -10.845 1.00 93.75 84 LEU A N 1
ATOM 699 C CA . LEU A 1 84 ? 12.949 -17.550 -10.761 1.00 93.75 84 LEU A CA 1
ATOM 700 C C . LEU A 1 84 ? 13.543 -18.006 -12.100 1.00 93.75 84 LEU A C 1
ATOM 702 O O . LEU A 1 84 ? 14.528 -18.739 -12.111 1.00 93.75 84 LEU A O 1
ATOM 706 N N . THR A 1 85 ? 12.951 -17.600 -13.224 1.00 94.06 85 THR A N 1
ATOM 707 C CA . THR A 1 85 ? 13.406 -18.003 -14.564 1.00 94.06 85 THR A CA 1
ATOM 708 C C . THR A 1 85 ? 14.465 -17.067 -15.147 1.00 94.06 85 THR A C 1
ATOM 710 O O . THR A 1 85 ? 15.359 -17.521 -15.859 1.00 94.06 85 THR A O 1
ATOM 713 N N . ASN A 1 86 ? 14.416 -15.767 -14.835 1.00 93.75 86 ASN A N 1
ATOM 714 C CA . ASN A 1 86 ? 15.340 -14.772 -15.379 1.00 93.75 86 ASN A CA 1
ATOM 715 C C . ASN A 1 86 ? 16.498 -14.468 -14.418 1.00 93.75 86 ASN A C 1
ATOM 717 O O . ASN A 1 86 ? 16.353 -13.685 -13.476 1.00 93.75 86 ASN A O 1
ATOM 721 N N . CYS A 1 87 ? 17.698 -14.976 -14.722 1.00 93.81 87 CYS A N 1
ATOM 722 C CA . CYS A 1 87 ? 18.881 -14.782 -13.871 1.00 93.81 87 CYS A CA 1
ATOM 723 C C . CYS A 1 87 ? 19.251 -13.306 -13.644 1.00 93.81 87 CYS A C 1
ATOM 725 O O . CYS A 1 87 ? 19.634 -12.932 -12.538 1.00 93.81 87 CYS A O 1
ATOM 727 N N . ARG A 1 88 ? 19.121 -12.444 -14.666 1.00 93.00 88 ARG A N 1
ATOM 728 C CA . ARG A 1 88 ? 19.451 -11.009 -14.541 1.00 93.00 88 ARG A CA 1
ATOM 729 C C . ARG A 1 88 ? 18.524 -10.289 -13.562 1.00 93.00 88 ARG A C 1
ATOM 731 O O . ARG A 1 88 ? 18.986 -9.465 -12.778 1.00 93.00 88 ARG A O 1
ATOM 738 N N . LEU A 1 89 ? 17.234 -10.624 -13.596 1.00 92.62 89 LEU A N 1
ATOM 739 C CA . LEU A 1 89 ? 16.235 -10.063 -12.690 1.00 92.62 89 LEU A CA 1
ATOM 740 C C . LEU A 1 89 ? 16.472 -10.563 -11.259 1.00 92.62 89 LEU A C 1
ATOM 742 O O . LEU A 1 89 ? 16.492 -9.766 -10.322 1.00 92.62 89 LEU A O 1
ATOM 746 N N . GLN A 1 90 ? 16.740 -11.864 -11.103 1.00 94.25 90 GLN A N 1
ATOM 747 C CA . GLN A 1 90 ? 17.081 -12.470 -9.818 1.00 94.25 90 GLN A CA 1
ATOM 748 C C . GLN A 1 90 ? 18.309 -11.808 -9.181 1.00 94.25 90 GLN A C 1
ATOM 750 O O . GLN A 1 90 ? 18.269 -11.426 -8.014 1.00 94.25 90 GLN A O 1
ATOM 755 N N . GLN A 1 91 ? 19.390 -11.633 -9.945 1.00 94.62 91 GLN A N 1
ATOM 756 C CA . GLN A 1 91 ? 20.624 -11.021 -9.453 1.00 94.62 91 GLN A CA 1
ATOM 757 C C . GLN A 1 91 ? 20.407 -9.570 -9.009 1.00 94.62 91 GLN A C 1
ATOM 759 O O . GLN A 1 91 ? 20.907 -9.174 -7.957 1.00 94.62 91 GLN A O 1
ATOM 764 N N . ALA A 1 92 ? 19.641 -8.788 -9.775 1.00 91.44 92 ALA A N 1
ATOM 765 C CA . ALA A 1 92 ? 19.320 -7.410 -9.414 1.00 91.44 92 ALA A CA 1
ATOM 766 C C . ALA A 1 92 ? 18.536 -7.333 -8.092 1.00 91.44 92 ALA A C 1
ATOM 768 O O . ALA A 1 92 ? 18.869 -6.532 -7.219 1.00 91.44 92 ALA A O 1
ATOM 769 N N . ILE A 1 93 ? 17.537 -8.203 -7.908 1.00 92.44 93 ILE A N 1
ATOM 770 C CA . ILE A 1 93 ? 16.743 -8.260 -6.672 1.00 92.44 93 ILE A CA 1
ATOM 771 C C . ILE A 1 93 ? 17.607 -8.682 -5.483 1.00 92.44 93 ILE A C 1
ATOM 773 O O . ILE A 1 93 ? 17.533 -8.055 -4.428 1.00 92.44 93 ILE A O 1
ATOM 777 N N . LEU A 1 94 ? 18.452 -9.702 -5.651 1.00 93.94 94 LEU A N 1
ATOM 778 C CA . LEU A 1 94 ? 19.373 -10.146 -4.603 1.00 93.94 94 LEU A CA 1
ATOM 779 C C . LEU A 1 94 ? 20.357 -9.040 -4.204 1.00 93.94 94 LEU A C 1
ATOM 781 O O . LEU A 1 94 ? 20.612 -8.854 -3.017 1.00 93.94 94 LEU A O 1
ATOM 785 N N . GLY A 1 95 ? 20.858 -8.262 -5.169 1.00 95.19 95 GLY A N 1
ATOM 786 C CA . GLY A 1 95 ? 21.683 -7.084 -4.893 1.00 95.19 95 GLY A CA 1
ATOM 787 C C . GLY A 1 95 ? 20.954 -6.063 -4.015 1.00 95.19 95 GLY A C 1
ATOM 788 O O . GLY A 1 95 ? 21.468 -5.659 -2.975 1.00 95.19 95 GLY A O 1
ATOM 789 N N . LEU A 1 96 ? 19.711 -5.721 -4.368 1.00 92.62 96 LEU A N 1
ATOM 790 C CA . LEU A 1 96 ? 18.887 -4.780 -3.597 1.00 92.62 96 LEU A CA 1
ATOM 791 C C . LEU A 1 96 ? 18.520 -5.292 -2.194 1.00 92.62 96 LEU A C 1
ATOM 793 O O . LEU A 1 96 ? 18.375 -4.488 -1.268 1.00 92.62 96 LEU A O 1
ATOM 797 N N . GLN A 1 97 ? 18.357 -6.608 -2.030 1.00 93.81 97 GLN A N 1
ATOM 798 C CA . GLN A 1 97 ? 18.157 -7.241 -0.723 1.00 93.81 97 GLN A CA 1
ATOM 799 C C . GLN A 1 97 ? 19.421 -7.165 0.133 1.00 93.81 97 GLN A C 1
ATOM 801 O O . GLN A 1 97 ? 19.341 -6.774 1.295 1.00 93.81 97 GLN A O 1
ATOM 806 N N . ASN A 1 98 ? 20.585 -7.473 -0.443 1.00 96.31 98 ASN A N 1
ATOM 807 C CA . ASN A 1 98 ? 21.865 -7.402 0.259 1.00 96.31 98 ASN A CA 1
ATOM 808 C C . ASN A 1 98 ? 22.181 -5.972 0.735 1.00 96.31 98 ASN A C 1
ATOM 810 O O . ASN A 1 98 ? 22.667 -5.774 1.844 1.00 96.31 98 ASN A O 1
ATOM 814 N N . GLU A 1 99 ? 21.833 -4.964 -0.068 1.00 95.88 99 GLU A N 1
ATOM 815 C CA . GLU A 1 99 ? 21.963 -3.545 0.288 1.00 95.88 99 GLU A CA 1
ATOM 816 C C . GLU A 1 99 ? 20.882 -3.038 1.271 1.00 95.88 99 GLU A C 1
ATOM 818 O O . GLU A 1 99 ? 20.886 -1.860 1.625 1.00 95.88 99 GLU A O 1
ATOM 823 N N . ARG A 1 100 ? 19.918 -3.876 1.691 1.00 93.19 100 ARG A N 1
ATOM 824 C CA . ARG A 1 100 ? 18.740 -3.505 2.514 1.00 93.19 100 ARG A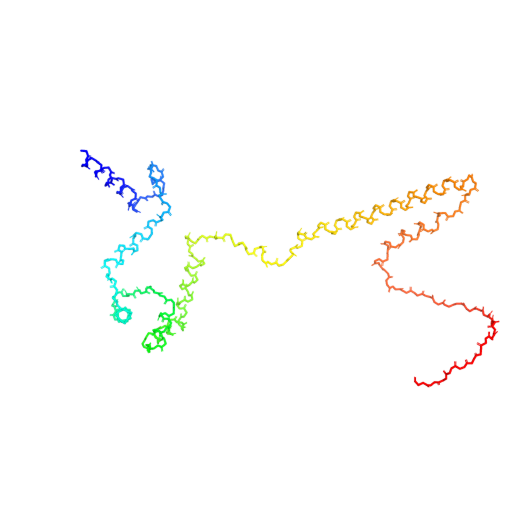 CA 1
ATOM 825 C C . ARG A 1 100 ? 17.904 -2.337 1.975 1.00 93.19 100 ARG A C 1
ATOM 827 O O . ARG A 1 100 ? 17.115 -1.719 2.701 1.00 93.19 100 ARG A O 1
ATOM 834 N N . ARG A 1 101 ? 18.004 -2.038 0.678 1.00 93.38 101 ARG A N 1
ATOM 835 C CA . ARG A 1 101 ? 17.235 -0.947 0.060 1.00 93.38 101 ARG A CA 1
ATOM 836 C C . ARG A 1 101 ? 15.743 -1.250 0.054 1.00 93.38 101 ARG A C 1
ATOM 838 O O . ARG A 1 101 ? 14.942 -0.355 0.307 1.00 93.38 101 ARG A O 1
ATOM 845 N N . LEU A 1 102 ? 15.375 -2.512 -0.168 1.00 92.44 102 LEU A N 1
ATOM 846 C CA . LEU A 1 102 ? 13.976 -2.948 -0.143 1.00 92.44 102 LEU A CA 1
ATOM 847 C C . LEU A 1 102 ? 13.352 -2.813 1.249 1.00 92.44 102 LEU A C 1
ATOM 849 O O . LEU A 1 102 ? 12.224 -2.341 1.355 1.00 92.44 102 LEU A O 1
ATOM 853 N N . GLU A 1 103 ? 14.087 -3.168 2.304 1.00 91.62 103 GLU A N 1
ATOM 854 C CA . GLU A 1 103 ? 13.625 -3.017 3.690 1.00 91.62 103 GLU A CA 1
ATOM 855 C C . GLU A 1 103 ? 13.427 -1.542 4.043 1.00 91.62 103 GLU A C 1
ATOM 857 O O . GLU A 1 103 ? 12.373 -1.164 4.546 1.00 91.62 103 GLU A O 1
ATOM 862 N N . THR A 1 104 ? 14.389 -0.690 3.682 1.00 92.88 104 THR A N 1
ATOM 863 C CA . THR A 1 104 ? 14.301 0.760 3.914 1.00 92.88 104 THR A CA 1
ATOM 864 C C . THR A 1 104 ? 13.110 1.381 3.181 1.00 92.88 104 THR A C 1
ATOM 866 O O . THR A 1 104 ? 12.379 2.196 3.742 1.00 92.88 104 THR A O 1
ATOM 869 N N . CYS A 1 105 ? 12.884 0.991 1.923 1.00 91.19 105 CYS A N 1
ATOM 870 C CA . CYS A 1 105 ? 11.720 1.441 1.168 1.00 91.19 105 CYS A CA 1
ATOM 871 C C . CYS A 1 105 ? 10.415 0.927 1.784 1.00 91.19 105 CYS A C 1
ATOM 873 O O . CYS A 1 105 ? 9.485 1.717 1.917 1.00 91.19 105 CYS A O 1
ATOM 875 N N . LYS A 1 106 ? 10.347 -0.351 2.186 1.00 90.88 106 LYS A N 1
ATOM 876 C CA . LYS A 1 106 ? 9.173 -0.943 2.842 1.00 90.88 106 LYS A CA 1
ATOM 877 C C . LYS A 1 106 ? 8.816 -0.173 4.111 1.00 90.88 106 LYS A C 1
ATOM 879 O O . LYS A 1 106 ? 7.674 0.250 4.245 1.00 90.88 106 LYS A O 1
ATOM 884 N N . GLU A 1 107 ? 9.788 0.045 4.990 1.00 90.62 107 GLU A N 1
ATOM 885 C CA . GLU A 1 107 ? 9.584 0.759 6.252 1.00 90.62 107 GLU A CA 1
ATOM 886 C C . GLU A 1 107 ? 9.095 2.184 6.001 1.00 90.62 107 GLU A C 1
ATOM 888 O O . GLU A 1 107 ? 8.109 2.640 6.578 1.00 90.62 107 GLU A O 1
ATOM 893 N N . ARG A 1 108 ? 9.729 2.875 5.047 1.00 90.38 108 ARG A N 1
ATOM 894 C CA . ARG A 1 108 ? 9.336 4.234 4.692 1.00 90.38 108 ARG A CA 1
ATOM 895 C C . ARG A 1 108 ? 7.908 4.309 4.151 1.00 90.38 108 ARG A C 1
ATOM 897 O O . ARG A 1 108 ? 7.192 5.253 4.460 1.00 90.38 108 ARG A O 1
ATOM 904 N N . TRP A 1 109 ? 7.514 3.350 3.319 1.00 86.69 109 TRP A N 1
ATOM 905 C CA . TRP A 1 109 ? 6.214 3.368 2.650 1.00 86.69 109 TRP A CA 1
ATOM 906 C C . TRP A 1 109 ? 5.068 2.930 3.568 1.00 86.69 109 TRP A C 1
ATOM 908 O O . TRP A 1 109 ? 3.979 3.494 3.480 1.00 86.69 109 TRP A O 1
ATOM 918 N N . TRP A 1 110 ? 5.313 1.947 4.439 1.00 83.81 110 TRP A N 1
ATOM 919 C CA . TRP A 1 110 ? 4.294 1.376 5.325 1.00 83.81 110 TRP A CA 1
ATOM 920 C C . TRP A 1 110 ? 4.219 2.054 6.694 1.00 83.81 110 TRP A C 1
ATOM 922 O O . TRP A 1 110 ? 3.115 2.291 7.168 1.00 83.81 110 TRP A O 1
ATOM 932 N N . HIS A 1 111 ? 5.353 2.404 7.308 1.00 83.94 111 HIS A N 1
ATOM 933 C CA . HIS A 1 111 ? 5.395 2.944 8.674 1.00 83.94 111 HIS A CA 1
ATOM 934 C C . HIS A 1 111 ? 5.715 4.444 8.736 1.00 83.94 111 HIS A C 1
ATOM 936 O O . HIS A 1 111 ? 5.298 5.123 9.668 1.00 83.94 111 HIS A O 1
ATOM 942 N N . HIS A 1 112 ? 6.413 5.000 7.740 1.00 82.62 112 HIS A N 1
ATOM 943 C CA . HIS A 1 112 ? 6.804 6.419 7.714 1.00 82.62 112 HIS A CA 1
ATOM 944 C C . HIS A 1 112 ? 6.087 7.232 6.619 1.00 82.62 112 HIS A C 1
ATOM 946 O O . HIS A 1 112 ? 6.659 8.139 6.008 1.00 82.62 112 HIS A O 1
ATOM 952 N N . ASN A 1 113 ? 4.827 6.904 6.338 1.00 82.50 113 ASN A N 1
ATOM 953 C CA . ASN A 1 113 ? 4.042 7.585 5.317 1.00 82.50 113 ASN A CA 1
ATOM 954 C C . ASN A 1 113 ? 3.025 8.535 5.962 1.00 82.50 113 ASN A C 1
ATOM 956 O O . ASN A 1 113 ? 2.130 8.105 6.678 1.00 82.50 113 ASN A O 1
ATOM 960 N N . VAL A 1 114 ? 3.136 9.832 5.655 1.00 78.50 114 VAL A N 1
ATOM 961 C CA . VAL A 1 114 ? 2.236 10.898 6.148 1.00 78.50 114 VAL A CA 1
ATOM 962 C C . VAL A 1 114 ? 0.773 10.651 5.751 1.00 78.50 114 VAL A C 1
ATOM 964 O O . VAL A 1 114 ? -0.143 11.142 6.400 1.00 78.50 114 VAL A O 1
ATOM 967 N N . TYR A 1 115 ? 0.549 9.870 4.693 1.00 73.56 115 TYR A N 1
ATOM 968 C CA . TYR A 1 115 ? -0.776 9.497 4.203 1.00 73.56 115 TYR A CA 1
ATOM 969 C C . TYR A 1 115 ? -1.184 8.069 4.584 1.00 73.56 115 TYR A C 1
ATOM 971 O O . TYR A 1 115 ? -2.195 7.584 4.065 1.00 73.56 115 TYR A O 1
ATOM 979 N N . ALA A 1 116 ? -0.403 7.377 5.424 1.00 73.06 116 ALA A N 1
ATOM 980 C CA . ALA A 1 116 ? -0.811 6.092 5.973 1.00 73.06 116 ALA A CA 1
ATOM 981 C C . ALA A 1 116 ? -2.086 6.301 6.788 1.00 73.06 116 ALA A C 1
ATOM 983 O O . ALA A 1 116 ? -2.156 7.168 7.659 1.00 73.06 116 ALA A O 1
ATOM 984 N N . LYS A 1 117 ? -3.118 5.528 6.462 1.00 70.44 117 LYS A N 1
ATOM 985 C CA . LYS A 1 117 ? -4.307 5.465 7.298 1.00 70.44 117 LYS A CA 1
ATOM 986 C C . LYS A 1 117 ? -4.029 4.440 8.381 1.00 70.44 117 LYS A C 1
ATOM 988 O O . LYS A 1 117 ? -3.808 3.275 8.061 1.00 70.44 117 LYS A O 1
ATOM 993 N N . GLU A 1 118 ? -4.059 4.885 9.629 1.00 72.62 118 GLU A N 1
ATOM 994 C CA . GLU A 1 118 ? -4.209 3.989 10.768 1.00 72.62 118 GLU A CA 1
ATOM 995 C C . GLU A 1 118 ? -5.616 3.393 10.647 1.00 72.62 118 GLU A C 1
ATOM 997 O O . GLU A 1 118 ? -6.621 4.043 10.943 1.00 72.62 118 GLU A O 1
ATOM 1002 N N . CYS A 1 119 ? -5.710 2.205 10.058 1.00 71.62 119 CYS A N 1
ATOM 1003 C CA . CYS A 1 119 ? -6.930 1.426 10.155 1.00 71.62 119 CYS A CA 1
ATOM 1004 C C . CYS A 1 119 ? -6.958 0.882 11.577 1.00 71.62 119 CYS A C 1
ATOM 1006 O O . CYS A 1 119 ? -5.995 0.241 11.989 1.00 71.62 119 CYS A O 1
ATOM 1008 N N . GLU A 1 120 ? -8.035 1.144 12.312 1.00 62.12 120 GLU A N 1
ATOM 1009 C CA . GLU A 1 120 ? -8.277 0.476 13.585 1.00 62.12 120 GLU A CA 1
ATOM 1010 C C . GLU A 1 120 ? -8.275 -1.027 13.309 1.00 62.12 120 GLU A C 1
ATOM 1012 O O . GLU A 1 120 ? -9.155 -1.558 12.625 1.00 62.12 120 GLU A O 1
ATOM 1017 N N . SER A 1 121 ? -7.208 -1.696 13.734 1.00 56.31 121 SER A N 1
ATOM 1018 C CA . SER A 1 121 ? -7.117 -3.137 13.675 1.00 56.31 121 SER A CA 1
ATOM 1019 C C . SER A 1 121 ? -8.195 -3.664 14.606 1.00 56.31 121 SER A C 1
ATOM 1021 O O . SER A 1 121 ? -8.083 -3.587 15.825 1.00 56.31 121 SER A O 1
ATOM 1023 N N . THR A 1 122 ? -9.247 -4.239 14.031 1.00 54.84 122 THR A N 1
ATOM 1024 C CA . THR A 1 122 ? -10.238 -5.056 14.747 1.00 54.84 122 THR A CA 1
ATOM 1025 C C . THR A 1 122 ? -9.610 -6.387 15.205 1.00 54.84 122 THR A C 1
ATOM 1027 O O . THR A 1 122 ? -10.223 -7.447 15.144 1.00 54.84 122 THR A O 1
ATOM 1030 N N . ASP A 1 123 ? -8.344 -6.353 15.624 1.00 54.91 123 ASP A N 1
ATOM 1031 C CA . ASP A 1 123 ? -7.585 -7.500 16.113 1.00 54.91 123 ASP A CA 1
ATOM 1032 C C . ASP A 1 123 ? -7.771 -7.682 17.630 1.00 54.91 123 ASP A C 1
ATOM 1034 O O . ASP A 1 123 ? -7.441 -8.743 18.168 1.00 54.91 123 ASP A O 1
ATOM 1038 N N . ASP A 1 124 ? -8.398 -6.711 18.305 1.00 55.50 124 ASP A N 1
ATOM 1039 C CA . ASP A 1 124 ? -8.832 -6.814 19.704 1.00 55.50 124 ASP A CA 1
ATOM 1040 C C . ASP A 1 124 ? -10.017 -7.781 19.908 1.00 55.50 124 ASP A C 1
ATOM 1042 O O . ASP A 1 124 ? -10.280 -8.197 21.036 1.00 55.50 124 ASP A O 1
ATOM 1046 N N . ASP A 1 125 ? -10.665 -8.241 18.830 1.00 55.69 125 ASP A N 1
ATOM 1047 C CA . ASP A 1 125 ? -11.744 -9.238 18.896 1.00 55.69 125 ASP A CA 1
ATOM 1048 C C . ASP A 1 125 ? -11.254 -10.693 18.721 1.00 55.69 125 ASP A C 1
ATOM 1050 O O . ASP A 1 125 ? -12.032 -11.635 18.893 1.00 55.69 125 ASP A O 1
ATOM 1054 N N . SER A 1 126 ? -9.971 -10.915 18.387 1.00 58.50 126 SER A N 1
ATOM 1055 C CA . SER A 1 126 ? -9.442 -12.254 18.043 1.00 58.50 126 SER A CA 1
ATOM 1056 C C . SER A 1 126 ? -8.493 -12.878 19.075 1.00 58.50 126 SER A C 1
ATOM 1058 O O . SER A 1 126 ? -8.169 -14.065 18.984 1.00 58.50 126 SER A O 1
ATOM 1060 N N . ASN A 1 127 ? -8.105 -12.134 20.113 1.00 58.50 127 ASN A N 1
ATOM 1061 C CA . ASN A 1 127 ? -7.339 -12.672 21.234 1.00 58.50 127 ASN A CA 1
ATOM 1062 C C . ASN A 1 127 ? -8.312 -13.165 22.316 1.00 58.50 127 ASN A C 1
ATOM 1064 O O . ASN A 1 127 ? -9.111 -12.400 22.846 1.00 58.50 127 ASN A O 1
ATOM 1068 N N . GLY A 1 128 ? -8.290 -14.475 22.581 1.00 65.62 128 GLY A N 1
ATOM 1069 C CA . GLY A 1 128 ? -9.289 -15.199 23.373 1.00 65.62 128 GLY A CA 1
ATOM 1070 C C . GLY A 1 128 ? -9.729 -14.537 24.687 1.00 65.62 128 GLY A C 1
ATOM 1071 O O . GLY A 1 128 ? -8.961 -13.832 25.325 1.00 65.62 128 GLY A O 1
ATOM 1072 N N . ILE A 1 129 ? -10.986 -14.815 25.066 1.00 68.19 129 ILE A N 1
ATOM 1073 C CA . ILE A 1 129 ? -11.725 -14.366 26.267 1.00 68.19 129 ILE A CA 1
ATOM 1074 C C . ILE A 1 129 ? -10.938 -13.365 27.139 1.00 68.19 129 ILE A C 1
ATOM 1076 O O . ILE A 1 129 ? -10.298 -13.746 28.121 1.00 68.19 129 ILE A O 1
ATOM 1080 N N . SER A 1 130 ? -11.004 -12.075 26.789 1.00 70.94 130 SER A N 1
ATOM 1081 C CA . SER A 1 130 ? -10.404 -11.004 27.592 1.00 70.94 130 SER A CA 1
ATOM 1082 C C . SER A 1 130 ? -10.965 -11.008 29.018 1.00 70.94 130 SER A C 1
ATOM 1084 O O . SER A 1 130 ? -12.161 -11.223 29.249 1.00 70.94 130 SER A O 1
ATOM 1086 N N . VAL A 1 131 ? -10.098 -10.717 29.992 1.00 74.44 131 VAL A N 1
ATOM 1087 C CA . VAL A 1 131 ? -10.434 -10.626 31.423 1.00 74.44 131 VAL A CA 1
ATOM 1088 C C . VAL A 1 131 ? -11.591 -9.652 31.702 1.00 74.44 131 VAL A C 1
ATOM 1090 O O . VAL A 1 131 ? -12.346 -9.841 32.656 1.00 74.44 131 VAL A O 1
ATOM 1093 N N . GLN A 1 132 ? -11.787 -8.650 30.838 1.00 71.94 132 GLN A N 1
ATOM 1094 C CA . GLN A 1 132 ? -12.913 -7.715 30.913 1.00 71.94 132 GLN A CA 1
ATOM 1095 C C . GLN A 1 132 ? -14.270 -8.397 30.682 1.00 71.94 132 GLN A C 1
ATOM 1097 O O . GLN A 1 132 ? -15.232 -8.055 31.368 1.00 71.94 132 GLN A O 1
ATOM 1102 N N . ASN A 1 133 ? -14.347 -9.414 29.816 1.00 72.88 133 ASN A N 1
ATOM 1103 C CA . ASN A 1 133 ? -15.590 -10.150 29.558 1.00 72.88 133 ASN A CA 1
ATOM 1104 C C . ASN A 1 133 ? -15.918 -11.182 30.647 1.00 72.88 133 ASN A C 1
ATOM 1106 O O . ASN A 1 133 ? -17.089 -11.474 30.879 1.00 72.88 133 ASN A O 1
ATOM 1110 N N . ILE A 1 134 ? -14.916 -11.724 31.349 1.00 85.88 134 ILE A N 1
ATOM 1111 C CA . ILE A 1 134 ? -15.133 -12.734 32.402 1.00 85.88 134 ILE A CA 1
ATOM 1112 C C . ILE A 1 134 ? -15.266 -12.133 33.814 1.00 85.88 134 ILE A C 1
ATOM 1114 O O . ILE A 1 134 ? -15.638 -12.831 34.760 1.00 85.88 134 ILE A O 1
ATOM 1118 N N . GLY A 1 135 ? -15.029 -10.823 33.965 1.00 85.94 135 GLY A N 1
ATOM 1119 C CA . GLY A 1 135 ? -15.108 -10.104 35.243 1.00 85.94 135 GLY A CA 1
ATOM 1120 C C . GLY A 1 135 ? -16.478 -10.180 35.931 1.00 85.94 135 GLY A C 1
ATOM 1121 O O . GLY A 1 135 ? -16.553 -10.205 37.161 1.00 85.94 135 GLY A O 1
ATOM 1122 N N . GLY A 1 136 ? -17.563 -10.303 35.160 1.00 87.88 136 GLY A N 1
ATOM 1123 C CA . GLY A 1 136 ? -18.919 -10.434 35.703 1.00 87.88 136 GLY A CA 1
ATOM 1124 C C . GLY A 1 136 ? -19.134 -11.716 36.517 1.00 87.88 136 GLY A C 1
ATOM 1125 O O . GLY A 1 136 ? -19.808 -11.685 37.546 1.00 87.88 136 GLY A O 1
ATOM 1126 N N . VAL A 1 137 ? -18.509 -12.830 36.117 1.00 91.62 137 VAL A N 1
ATOM 1127 C CA . VAL A 1 137 ? -18.666 -14.130 36.795 1.00 91.62 137 VAL A CA 1
ATOM 1128 C C . VAL A 1 137 ? -18.087 -14.084 38.210 1.00 91.62 137 VAL A C 1
ATOM 1130 O O . VAL A 1 137 ? -18.725 -14.543 39.157 1.00 91.62 137 VAL A O 1
ATOM 1133 N N . PHE A 1 138 ? -16.918 -13.469 38.387 1.00 90.44 138 PHE A N 1
ATOM 1134 C CA . PHE A 1 138 ? -16.293 -13.327 39.704 1.00 90.44 138 PHE A CA 1
ATOM 1135 C C . PHE A 1 138 ? -17.125 -12.464 40.657 1.00 90.44 138 PHE A C 1
ATOM 1137 O O . PHE A 1 138 ? -17.236 -12.782 41.843 1.00 90.44 138 PHE A O 1
ATOM 1144 N N . LEU A 1 139 ? -17.756 -11.408 40.137 1.00 90.88 139 LEU A N 1
ATOM 1145 C CA . LEU A 1 139 ? -18.612 -10.520 40.921 1.00 90.88 139 LEU A CA 1
ATOM 1146 C C . LEU A 1 139 ? -19.862 -11.263 41.423 1.00 90.88 139 LEU A C 1
ATOM 1148 O O . LEU A 1 139 ? -20.199 -11.180 42.605 1.00 90.88 139 LEU A O 1
ATOM 1152 N N . VAL A 1 140 ? -20.493 -12.068 40.561 1.00 95.19 140 VAL A N 1
ATOM 1153 C CA . VAL A 1 140 ? -21.656 -12.894 40.926 1.00 95.19 140 VAL A CA 1
ATOM 1154 C C . VAL A 1 140 ? -21.291 -13.953 41.972 1.00 95.19 140 VAL A C 1
ATOM 1156 O O . VAL A 1 140 ? -22.041 -14.139 42.931 1.00 95.19 140 VAL A O 1
ATOM 1159 N N . ILE A 1 141 ? -20.133 -14.610 41.847 1.00 95.75 141 ILE A N 1
ATOM 1160 C CA . ILE A 1 141 ? -19.674 -15.617 42.820 1.00 95.75 141 ILE A CA 1
ATOM 1161 C C . ILE A 1 141 ? -19.444 -14.983 44.201 1.00 95.75 141 ILE A C 1
ATOM 1163 O O . ILE A 1 141 ? -19.948 -15.498 45.201 1.00 95.75 141 ILE A O 1
ATOM 1167 N N . LEU A 1 142 ? -18.734 -13.851 44.274 1.00 95.69 142 LEU A N 1
ATOM 1168 C CA . LEU A 1 142 ? -18.492 -13.153 45.544 1.00 95.69 142 LEU A CA 1
ATOM 1169 C C . LEU A 1 142 ? -19.798 -12.668 46.186 1.00 95.69 142 LEU A C 1
ATOM 1171 O O . LEU A 1 142 ? -19.993 -12.837 47.391 1.00 95.69 142 LEU A O 1
ATOM 1175 N N . ALA A 1 143 ? -20.719 -12.126 45.386 1.00 96.81 143 ALA A N 1
ATOM 1176 C CA . ALA A 1 143 ? -22.036 -11.723 45.866 1.00 96.81 143 ALA A CA 1
ATOM 1177 C C . ALA A 1 143 ? -22.841 -12.920 46.407 1.00 96.81 143 ALA A C 1
ATOM 1179 O O . ALA A 1 143 ? -23.444 -12.819 47.477 1.00 96.81 143 ALA A O 1
ATOM 1180 N N . GLY A 1 144 ? -22.802 -14.069 45.725 1.00 97.50 144 GLY A N 1
ATOM 1181 C CA . GLY A 1 144 ? -23.478 -15.296 46.153 1.00 97.50 144 GLY A CA 1
ATOM 1182 C C . GLY A 1 144 ? -22.974 -15.827 47.497 1.00 97.50 144 GLY A C 1
ATOM 1183 O O . GLY A 1 144 ? -23.779 -16.185 48.358 1.00 97.50 144 GLY A O 1
ATOM 1184 N N . ILE A 1 145 ? -21.656 -15.804 47.725 1.00 96.75 145 ILE A N 1
ATOM 1185 C CA . ILE A 1 145 ? -21.053 -16.204 49.008 1.00 96.75 145 ILE A CA 1
ATOM 1186 C C . ILE A 1 145 ? -21.524 -15.275 50.137 1.00 96.75 145 ILE A C 1
ATOM 1188 O O . ILE A 1 145 ? -21.918 -15.746 51.207 1.00 96.75 145 ILE A O 1
ATOM 1192 N N . CYS A 1 146 ? -21.538 -13.961 49.895 1.00 96.69 146 CYS A N 1
ATOM 1193 C CA . CYS A 1 146 ? -22.005 -12.977 50.872 1.00 96.69 146 CYS A CA 1
ATOM 1194 C C . CYS A 1 146 ? -23.484 -13.177 51.234 1.00 96.69 146 CYS A C 1
ATOM 1196 O O . CYS A 1 146 ? -23.828 -13.200 52.416 1.00 96.69 146 CYS A O 1
ATOM 1198 N N . ILE A 1 147 ? -24.354 -13.369 50.238 1.00 96.44 147 ILE A N 1
ATOM 1199 C CA . ILE A 1 147 ? -25.790 -13.591 50.460 1.00 96.44 147 ILE A CA 1
ATOM 1200 C C . ILE A 1 147 ? -26.018 -14.906 51.215 1.00 96.44 147 ILE A C 1
ATOM 1202 O O . ILE A 1 147 ? -26.771 -14.926 52.187 1.00 96.44 147 ILE A O 1
ATOM 1206 N N . SER A 1 148 ? -25.313 -15.980 50.846 1.00 96.06 148 SER A N 1
ATOM 1207 C CA . SER A 1 148 ? -25.406 -17.268 51.541 1.00 96.06 148 SER A CA 1
ATOM 1208 C C . SER A 1 148 ? -25.010 -17.161 53.017 1.00 96.06 148 SER A C 1
ATOM 1210 O O . SER A 1 148 ? -25.677 -17.744 53.872 1.00 96.06 148 SER A O 1
ATOM 1212 N N . MET A 1 149 ? -23.953 -16.405 53.334 1.00 95.81 149 MET A N 1
ATOM 1213 C CA . MET A 1 149 ? -23.534 -16.163 54.719 1.00 95.81 149 MET A CA 1
ATOM 1214 C C . MET A 1 149 ? -24.590 -15.380 55.507 1.00 95.81 149 MET A C 1
ATOM 1216 O O . MET A 1 149 ? -24.858 -15.704 56.664 1.00 95.81 149 MET A O 1
ATOM 1220 N N . LEU A 1 150 ? -25.226 -14.382 54.887 1.00 94.69 150 LEU A N 1
ATOM 1221 C CA . LEU A 1 150 ? -26.295 -13.605 55.519 1.00 94.69 150 LEU A CA 1
ATOM 1222 C C . LEU A 1 150 ? -27.556 -14.441 55.767 1.00 94.69 150 LEU A C 1
ATOM 1224 O O . LEU A 1 150 ? -28.123 -14.356 56.856 1.00 94.69 150 LEU A O 1
ATOM 1228 N N . CYS A 1 151 ? -27.967 -15.278 54.810 1.00 95.19 151 CYS A N 1
ATOM 1229 C CA . CYS A 1 151 ? -29.088 -16.204 54.988 1.00 95.19 151 CYS A CA 1
ATOM 1230 C C . CYS A 1 151 ? -28.838 -17.163 56.159 1.00 95.19 151 CYS A C 1
ATOM 1232 O O . CYS A 1 151 ? -29.695 -17.302 57.030 1.00 95.19 151 CYS A O 1
ATOM 1234 N N . LEU A 1 152 ? -27.639 -17.749 56.238 1.00 94.25 152 LEU A N 1
ATOM 1235 C CA . LEU A 1 152 ? -27.278 -18.694 57.297 1.00 94.25 152 LEU A CA 1
ATOM 1236 C C . LEU A 1 152 ? -27.238 -18.020 58.679 1.00 94.25 152 LEU A C 1
ATOM 1238 O O . LEU A 1 152 ? -27.734 -18.576 59.659 1.00 94.25 152 LEU A O 1
ATOM 1242 N N . LEU A 1 153 ? -26.716 -16.792 58.770 1.00 93.25 153 LEU A N 1
ATOM 1243 C CA . LEU A 1 153 ? -26.770 -15.992 59.999 1.00 93.25 153 LEU A CA 1
ATOM 1244 C C . LEU A 1 153 ? -28.211 -15.633 60.391 1.00 93.25 153 LEU A C 1
ATOM 1246 O O . LEU A 1 153 ? -28.554 -15.689 61.573 1.00 93.25 153 LEU A O 1
ATOM 1250 N N . GLY A 1 154 ? -29.056 -15.287 59.417 1.00 93.00 154 GLY A N 1
ATOM 1251 C CA . GLY A 1 154 ? -30.469 -14.983 59.629 1.00 93.00 154 GLY A CA 1
ATOM 1252 C C . GLY A 1 154 ? -31.239 -16.173 60.198 1.00 93.00 154 GLY A C 1
ATOM 1253 O O . GLY A 1 154 ? -31.906 -16.037 61.225 1.00 93.00 154 GLY A O 1
ATOM 1254 N N . GLU A 1 155 ? -31.083 -17.353 59.597 1.00 91.50 155 GLU A N 1
ATOM 1255 C CA . GLU A 1 155 ? -31.688 -18.591 60.098 1.00 91.50 155 GLU A CA 1
ATOM 1256 C C . GLU A 1 155 ? -31.146 -18.979 61.472 1.00 91.50 155 GLU A C 1
ATOM 1258 O O . GLU A 1 155 ? -31.919 -19.339 62.358 1.00 91.50 155 GLU A O 1
ATOM 1263 N N . TYR A 1 156 ? -29.837 -18.843 61.699 1.00 91.06 156 TYR A N 1
ATOM 1264 C CA . TYR A 1 156 ? -29.235 -19.122 62.999 1.00 91.06 156 TYR A CA 1
ATOM 1265 C C . TYR A 1 156 ? -29.811 -18.227 64.103 1.00 91.06 156 TYR A C 1
ATOM 1267 O O . TYR A 1 156 ? -30.146 -18.712 65.186 1.00 91.06 156 TYR A O 1
ATOM 1275 N N . ILE A 1 157 ? -29.968 -16.926 63.836 1.00 87.31 157 ILE A N 1
ATOM 1276 C CA . ILE A 1 157 ? -30.570 -15.978 64.781 1.00 87.31 157 ILE A CA 1
ATOM 1277 C C . ILE A 1 157 ? -32.050 -16.300 64.988 1.00 87.31 157 ILE A C 1
ATOM 1279 O O . ILE A 1 157 ? -32.498 -16.318 66.134 1.00 87.31 157 ILE A O 1
ATOM 1283 N N . TYR A 1 158 ? -32.797 -16.572 63.918 1.00 89.00 158 TYR A N 1
ATOM 1284 C CA . TYR A 1 158 ? -34.211 -16.938 63.992 1.00 89.00 158 TYR A CA 1
ATOM 1285 C C . TYR A 1 158 ? -34.415 -18.207 64.833 1.00 89.00 158 TYR A C 1
ATOM 1287 O O . TYR A 1 158 ? -35.180 -18.194 65.798 1.00 89.00 158 TYR A O 1
ATOM 1295 N N . TYR A 1 159 ? -33.651 -19.265 64.553 1.00 83.19 159 TYR A N 1
ATOM 1296 C CA . TYR A 1 159 ? -33.679 -20.526 65.293 1.00 83.19 159 TYR A CA 1
ATOM 1297 C C . TYR A 1 159 ? -33.262 -20.351 66.759 1.00 83.19 159 TYR A C 1
ATOM 1299 O O . TYR A 1 159 ? -33.912 -20.864 67.672 1.00 83.19 159 TYR A O 1
ATOM 1307 N N . SER A 1 160 ? -32.201 -19.578 67.003 1.00 78.75 160 SER A N 1
ATOM 1308 C CA . SER A 1 160 ? -31.709 -19.268 68.348 1.00 78.75 160 SER A CA 1
ATOM 1309 C C . SER A 1 160 ? -32.719 -18.450 69.163 1.00 78.75 160 SER A C 1
ATOM 1311 O O . SER A 1 160 ? -32.908 -18.710 70.351 1.00 78.75 160 SER A O 1
ATOM 1313 N N . ARG A 1 161 ? -33.434 -17.509 68.530 1.00 76.06 161 ARG A N 1
ATOM 1314 C CA . ARG A 1 161 ? -34.493 -16.701 69.160 1.00 76.06 161 ARG A CA 1
ATOM 1315 C C . ARG A 1 161 ? -35.745 -17.520 69.470 1.00 76.06 161 ARG A C 1
ATOM 1317 O O . ARG A 1 161 ? -36.334 -17.3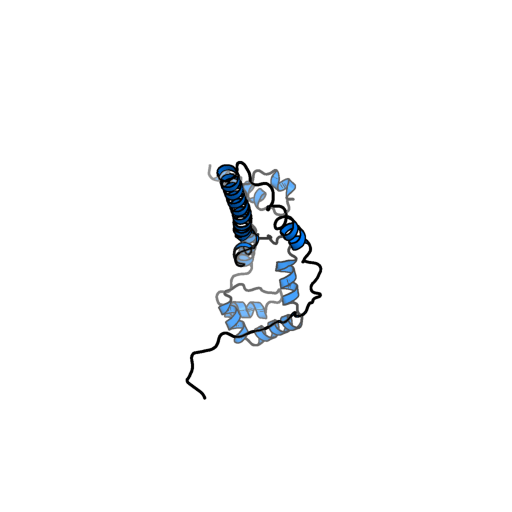14 70.526 1.00 76.06 161 ARG A O 1
ATOM 1324 N N . LEU A 1 162 ? -36.145 -18.441 68.588 1.00 68.69 162 LEU A N 1
ATOM 1325 C CA . LEU A 1 162 ? -37.356 -19.248 68.780 1.00 68.69 162 LEU A CA 1
ATOM 1326 C C . LEU A 1 162 ? -37.170 -20.364 69.823 1.00 68.69 162 LEU A C 1
ATOM 1328 O O . LEU A 1 162 ? -38.122 -20.730 70.506 1.00 68.69 162 LEU A O 1
ATOM 1332 N N . ARG A 1 163 ? -35.952 -20.903 69.973 1.00 62.53 163 ARG A N 1
ATOM 1333 C CA . ARG A 1 163 ? -35.673 -22.047 70.862 1.00 62.53 163 ARG A CA 1
ATOM 1334 C C . ARG A 1 163 ? -35.241 -21.660 72.287 1.00 62.53 163 ARG A C 1
ATOM 1336 O O . ARG A 1 163 ? -35.142 -22.551 73.126 1.00 62.53 163 ARG A O 1
ATOM 1343 N N . ASN A 1 164 ? -34.987 -20.380 72.597 1.00 56.47 164 ASN A N 1
ATOM 1344 C CA . ASN A 1 164 ? -34.371 -19.990 73.878 1.00 56.47 164 ASN A CA 1
ATOM 1345 C C . ASN A 1 164 ? -34.999 -18.758 74.569 1.00 56.47 164 ASN A C 1
ATOM 1347 O O . ASN A 1 164 ? -34.520 -17.637 74.393 1.00 56.47 164 ASN A O 1
ATOM 1351 N N . PRO A 1 165 ? -35.975 -18.948 75.479 1.00 54.44 165 PRO A N 1
ATOM 1352 C CA . PRO A 1 165 ? -36.307 -17.935 76.480 1.00 54.44 165 PRO A CA 1
ATOM 1353 C C . PRO A 1 165 ? -35.352 -17.929 77.697 1.00 54.44 165 PRO A C 1
ATOM 1355 O O . PRO A 1 165 ? -35.393 -16.982 78.472 1.00 54.44 165 PRO A O 1
ATOM 1358 N N . ASN A 1 166 ? -34.477 -18.934 77.892 1.00 59.84 166 ASN A N 1
ATOM 1359 C CA . ASN A 1 166 ? -33.619 -19.038 79.093 1.00 59.84 166 ASN A CA 1
ATOM 1360 C C . ASN A 1 166 ? -32.247 -19.721 78.867 1.00 59.84 166 ASN A C 1
ATOM 1362 O O . ASN A 1 166 ? -31.791 -20.524 79.676 1.00 59.84 166 ASN A O 1
ATOM 1366 N N . GLY A 1 167 ? -31.543 -19.382 77.785 1.00 51.31 167 GLY A N 1
ATOM 1367 C CA . GLY A 1 167 ? -30.207 -19.918 77.490 1.00 51.31 167 GLY A CA 1
ATOM 1368 C C . GLY A 1 167 ? -29.155 -18.827 77.327 1.00 51.31 167 GLY A C 1
ATOM 1369 O O . GLY A 1 167 ? -28.752 -18.511 76.211 1.00 51.31 167 GLY A O 1
ATOM 1370 N N . LYS A 1 168 ? -28.686 -18.235 78.433 1.00 59.72 168 LYS A N 1
ATOM 1371 C CA . LYS A 1 168 ? -27.425 -17.477 78.422 1.00 59.72 168 LYS A CA 1
ATOM 1372 C C . LYS A 1 168 ? -26.256 -18.456 78.237 1.00 59.72 168 LYS A C 1
ATOM 1374 O O . LYS A 1 168 ? -26.154 -19.412 78.994 1.00 59.72 168 LYS A O 1
ATOM 1379 N N . ARG A 1 169 ? -25.324 -18.076 77.349 1.00 52.56 169 ARG A N 1
ATOM 1380 C CA . ARG A 1 169 ? -23.953 -18.600 77.139 1.00 52.56 169 ARG A CA 1
ATOM 1381 C C . ARG A 1 169 ? -23.825 -19.861 76.274 1.00 52.56 169 ARG A C 1
ATOM 1383 O O . ARG A 1 169 ? -23.737 -20.948 76.814 1.00 52.56 169 ARG A O 1
ATOM 1390 N N . GLU A 1 170 ? -23.602 -19.677 74.967 1.00 49.47 170 GLU A N 1
ATOM 1391 C CA . GLU A 1 170 ? -22.445 -20.326 74.305 1.00 49.47 170 GLU A CA 1
ATOM 1392 C C . GLU A 1 170 ? -22.035 -19.778 72.922 1.00 49.47 170 GLU A C 1
ATOM 1394 O O . GLU A 1 170 ? -21.222 -20.373 72.227 1.00 49.47 170 GLU A O 1
ATOM 1399 N N . THR A 1 171 ? -22.481 -18.591 72.516 1.00 50.72 171 THR A N 1
ATOM 1400 C CA . THR A 1 171 ? -22.119 -17.998 71.211 1.00 50.72 171 THR A CA 1
ATOM 1401 C C . THR A 1 171 ? -20.959 -16.998 71.280 1.00 50.72 171 THR A C 1
ATOM 1403 O O . THR A 1 171 ? -20.839 -16.118 70.437 1.00 50.72 171 THR A O 1
ATOM 1406 N N . SER A 1 172 ? -20.072 -17.116 72.274 1.00 49.06 172 SER A N 1
ATOM 1407 C CA . SER A 1 172 ? -18.876 -16.256 72.399 1.00 49.06 172 SER A CA 1
ATOM 1408 C C . SER A 1 172 ? -17.547 -16.983 72.182 1.00 49.06 172 SER A C 1
ATOM 1410 O O . SER A 1 172 ? -16.502 -16.347 72.254 1.00 49.06 172 SER A O 1
ATOM 1412 N N . LYS A 1 173 ? -17.546 -18.291 71.888 1.00 47.06 173 LYS A N 1
ATOM 1413 C CA . LYS A 1 173 ? -16.299 -19.043 71.644 1.00 47.06 173 LYS A CA 1
ATOM 1414 C C . LYS A 1 173 ? -15.975 -19.200 70.151 1.00 47.06 173 LYS A C 1
ATOM 1416 O O . LYS A 1 173 ? -14.820 -19.047 69.774 1.00 47.06 173 LYS A O 1
ATOM 1421 N N . HIS A 1 174 ? -16.984 -19.378 69.293 1.00 48.84 174 HIS A N 1
ATOM 1422 C CA . HIS A 1 174 ? -16.776 -19.557 67.846 1.00 48.84 174 HIS A CA 1
ATOM 1423 C C . HIS A 1 174 ? -16.624 -18.237 67.061 1.00 48.84 174 HIS A C 1
ATOM 1425 O O . HIS A 1 174 ? -15.824 -18.169 66.130 1.00 48.84 174 HIS A O 1
ATOM 1431 N N . LEU A 1 175 ? -17.289 -17.149 67.478 1.00 49.44 175 LEU A N 1
ATOM 1432 C CA . LEU A 1 175 ? -17.130 -15.819 66.857 1.00 49.44 175 LEU A CA 1
ATOM 1433 C C . LEU A 1 175 ? -15.753 -15.181 67.125 1.00 49.44 175 LEU A C 1
ATOM 1435 O O . LEU A 1 175 ? -15.279 -14.404 66.303 1.00 49.44 175 LEU A O 1
ATOM 1439 N N . ALA A 1 176 ? -15.079 -15.567 68.216 1.00 47.34 176 ALA A N 1
ATOM 1440 C CA . ALA A 1 176 ? -13.702 -15.165 68.523 1.00 47.34 176 ALA A CA 1
ATOM 1441 C C . ALA A 1 176 ? -12.632 -16.023 67.807 1.00 47.34 176 ALA A C 1
ATOM 1443 O O . ALA A 1 176 ? -11.446 -15.691 67.846 1.00 47.34 176 ALA A O 1
ATOM 1444 N N . GLN A 1 177 ? -13.023 -17.129 67.159 1.00 51.94 177 GLN A N 1
ATOM 1445 C CA . GLN A 1 177 ? -12.128 -17.943 66.326 1.00 51.94 177 GLN A CA 1
ATOM 1446 C C . GLN A 1 177 ? -12.158 -17.512 64.853 1.00 51.94 177 GLN A C 1
ATOM 1448 O O . GLN A 1 177 ? -11.115 -17.529 64.206 1.00 51.94 177 GLN A O 1
ATOM 1453 N N . ILE A 1 178 ? -13.297 -17.033 64.338 1.00 50.97 178 ILE A N 1
ATOM 1454 C CA . ILE A 1 178 ? -13.406 -16.548 62.948 1.00 50.97 178 ILE A CA 1
ATOM 1455 C C . ILE A 1 178 ? -12.668 -15.209 62.757 1.00 50.97 178 ILE A C 1
ATOM 1457 O O . ILE A 1 178 ? -11.998 -15.019 61.746 1.00 50.97 178 ILE A O 1
ATOM 1461 N N . THR A 1 179 ? -12.648 -14.326 63.766 1.00 51.19 179 THR A N 1
ATOM 1462 C CA . THR A 1 179 ? -11.822 -13.096 63.748 1.00 51.19 179 THR A CA 1
ATOM 1463 C C . THR A 1 179 ? -10.315 -13.363 63.846 1.00 51.19 179 THR A C 1
ATOM 1465 O O . THR A 1 179 ? -9.523 -12.472 63.554 1.00 51.19 179 THR A O 1
ATOM 1468 N N . ARG A 1 180 ? -9.893 -14.585 64.206 1.00 44.75 180 ARG A N 1
ATOM 1469 C CA . ARG A 1 180 ? -8.479 -15.004 64.175 1.00 44.75 180 ARG A CA 1
ATOM 1470 C C . ARG A 1 180 ? -8.067 -15.664 62.853 1.00 44.75 180 ARG A C 1
ATOM 1472 O O . ARG A 1 180 ? -6.875 -15.731 62.580 1.00 44.75 180 ARG A O 1
ATOM 1479 N N . GLY A 1 181 ? -9.017 -16.075 62.007 1.00 46.09 181 GLY A N 1
ATOM 1480 C CA . GLY A 1 181 ? -8.744 -16.639 60.677 1.00 46.09 181 GLY A CA 1
ATOM 1481 C C . GLY A 1 181 ? -8.283 -15.605 59.643 1.00 46.09 181 GLY A C 1
ATOM 1482 O O . GLY A 1 181 ? -7.503 -15.939 58.757 1.00 46.09 181 GLY A O 1
ATOM 1483 N N . LEU A 1 182 ? -8.662 -14.331 59.806 1.00 48.62 182 LEU A N 1
ATOM 1484 C CA . LEU A 1 182 ? -8.128 -13.224 58.996 1.00 48.62 182 LEU A CA 1
ATOM 1485 C C . LEU A 1 182 ? -6.695 -12.813 59.399 1.00 48.62 182 LEU A C 1
ATOM 1487 O O . LEU A 1 182 ? -6.062 -12.032 58.698 1.00 48.62 182 LEU A O 1
ATOM 1491 N N . GLY A 1 183 ? -6.170 -13.350 60.508 1.00 44.53 183 GLY A N 1
ATOM 1492 C CA . GLY A 1 183 ? -4.778 -13.178 60.941 1.00 44.53 183 GLY A CA 1
ATOM 1493 C C . GLY A 1 183 ? -3.826 -14.278 60.450 1.00 44.53 183 GLY A C 1
ATOM 1494 O O . GLY A 1 183 ? -2.617 -14.173 60.641 1.00 44.53 183 GLY A O 1
ATOM 1495 N N . CYS A 1 184 ? -4.333 -15.332 59.801 1.00 44.12 184 CYS A N 1
ATOM 1496 C CA . CYS A 1 184 ? -3.525 -16.477 59.366 1.00 44.12 184 CYS A CA 1
ATOM 1497 C C . CYS A 1 184 ? -2.875 -16.325 57.981 1.00 44.12 184 CYS A C 1
ATOM 1499 O O . CYS A 1 184 ? -2.226 -17.264 57.529 1.00 44.12 184 CYS A O 1
ATOM 1501 N N . LEU A 1 185 ? -2.913 -15.137 57.362 1.00 45.22 185 LEU A N 1
ATOM 1502 C CA . LEU A 1 185 ? -1.921 -14.793 56.330 1.00 45.22 185 LEU A CA 1
ATOM 1503 C C . LEU A 1 185 ? -0.514 -14.545 56.927 1.00 45.22 185 LEU A C 1
ATOM 1505 O O . LEU A 1 185 ? 0.435 -14.345 56.178 1.00 45.22 185 LEU A O 1
ATOM 1509 N N . GLY A 1 186 ? -0.365 -14.555 58.262 1.00 44.41 186 GLY A N 1
ATOM 1510 C CA . GLY A 1 186 ? 0.878 -14.185 58.948 1.00 44.41 186 GLY A CA 1
ATOM 1511 C C . GLY A 1 186 ? 1.664 -15.284 59.680 1.00 44.41 186 GLY A C 1
ATOM 1512 O O . GLY A 1 186 ? 2.724 -14.963 60.206 1.00 44.41 186 GLY A O 1
ATOM 1513 N N . ALA A 1 187 ? 1.221 -16.546 59.779 1.00 37.81 187 ALA A N 1
ATOM 1514 C CA . ALA A 1 187 ? 1.923 -17.512 60.647 1.00 37.81 187 ALA A CA 1
ATOM 1515 C C . ALA A 1 187 ? 1.814 -18.984 60.204 1.00 37.81 187 ALA A C 1
ATOM 1517 O O . ALA A 1 187 ? 1.053 -19.771 60.761 1.00 37.81 187 ALA A O 1
ATOM 1518 N N . LEU A 1 188 ? 2.654 -19.372 59.242 1.00 37.31 188 LEU A N 1
ATOM 1519 C CA . LEU A 1 188 ? 2.981 -20.760 58.874 1.00 37.31 188 LEU A CA 1
ATOM 1520 C C . LEU A 1 188 ? 4.048 -21.383 59.809 1.00 37.31 188 LEU A C 1
ATOM 1522 O O . LEU A 1 188 ? 4.911 -22.136 59.369 1.00 37.31 188 LEU A O 1
ATOM 1526 N N . THR A 1 189 ? 4.034 -21.080 61.111 1.00 38.94 189 THR A N 1
ATOM 1527 C CA . THR A 1 189 ? 5.104 -21.504 62.036 1.00 38.94 189 THR A CA 1
ATOM 1528 C C . THR A 1 189 ? 4.604 -22.235 63.288 1.00 38.94 189 THR A C 1
ATOM 1530 O O . THR A 1 189 ? 4.957 -21.860 64.395 1.00 38.94 189 THR A O 1
ATOM 1533 N N . SER A 1 190 ? 3.901 -23.365 63.093 1.00 35.25 190 SER A N 1
ATOM 1534 C CA . SER A 1 190 ? 3.932 -24.571 63.970 1.00 35.25 190 SER A CA 1
ATOM 1535 C C . SER A 1 190 ? 3.606 -24.367 65.483 1.00 35.25 190 SER A C 1
ATOM 1537 O O . SER A 1 190 ? 3.214 -23.283 65.896 1.00 35.25 190 SER A O 1
ATOM 1539 N N . PRO A 1 191 ? 3.841 -25.320 66.413 1.00 54.31 191 PRO A N 1
ATOM 1540 C CA . PRO A 1 191 ? 3.498 -26.753 66.522 1.00 54.31 191 PRO A CA 1
ATOM 1541 C C . PRO A 1 191 ? 2.724 -27.073 67.845 1.00 54.31 191 PRO A C 1
ATOM 1543 O O . PRO A 1 191 ? 2.613 -26.210 68.712 1.00 54.31 191 PRO A O 1
ATOM 1546 N N . LYS A 1 192 ? 2.274 -28.330 68.069 1.00 31.48 192 LYS A N 1
ATOM 1547 C CA . LYS A 1 192 ? 2.358 -29.114 69.354 1.00 31.48 192 LYS A CA 1
ATOM 1548 C C . LYS A 1 192 ? 1.461 -30.368 69.297 1.00 31.48 192 LYS A C 1
ATOM 1550 O O . LYS A 1 192 ? 0.282 -30.255 69.002 1.00 31.48 192 LYS A O 1
ATOM 1555 N N . LYS A 1 193 ? 1.982 -31.597 69.414 1.00 31.05 193 LYS A N 1
ATOM 1556 C CA . LYS A 1 193 ? 2.583 -32.321 70.568 1.00 31.05 193 LYS A CA 1
ATOM 1557 C C . LYS A 1 193 ? 1.561 -32.817 71.613 1.00 31.05 193 LYS A C 1
ATOM 1559 O O . LYS A 1 193 ? 1.287 -32.144 72.597 1.00 31.05 193 LYS A O 1
ATOM 1564 N N . GLU A 1 194 ? 1.050 -34.013 71.314 1.00 39.31 194 GLU A N 1
ATOM 1565 C CA . GLU A 1 194 ? 0.830 -35.225 72.132 1.00 39.31 194 GLU A CA 1
ATOM 1566 C C . GLU A 1 194 ? 0.474 -35.122 73.634 1.00 39.31 194 GLU A C 1
ATOM 1568 O O . GLU A 1 194 ? 1.233 -34.588 74.445 1.00 39.31 194 GLU A O 1
ATOM 1573 N N . ARG A 1 195 ? -0.616 -35.804 74.028 1.00 33.56 195 ARG A N 1
ATOM 1574 C CA . ARG A 1 195 ? -0.847 -36.302 75.396 1.00 33.56 195 ARG A CA 1
ATOM 1575 C C . ARG A 1 195 ? -1.590 -37.649 75.338 1.00 33.56 195 ARG A C 1
ATOM 1577 O O . ARG A 1 195 ? -2.699 -37.721 74.819 1.00 33.56 195 ARG A O 1
ATOM 1584 N N . LYS A 1 196 ? -0.933 -38.701 75.837 1.00 35.31 196 LYS A N 1
ATOM 1585 C CA . LYS A 1 196 ? -1.425 -40.084 75.969 1.00 35.31 196 LYS A CA 1
ATOM 1586 C C . LYS A 1 196 ? -2.382 -40.212 77.160 1.00 35.31 196 LYS A C 1
ATOM 1588 O O . LYS A 1 196 ? -2.154 -39.536 78.156 1.00 35.31 196 LYS A O 1
ATOM 1593 N N . ASP A 1 197 ? -3.378 -41.099 77.069 1.00 30.81 197 ASP A N 1
ATOM 1594 C CA . ASP A 1 197 ? -3.484 -42.276 77.953 1.00 30.81 197 ASP A CA 1
ATOM 1595 C C . ASP A 1 197 ? -4.659 -43.223 77.597 1.00 30.81 197 ASP A C 1
ATOM 1597 O O . ASP A 1 197 ? -5.823 -42.846 77.605 1.00 30.81 197 ASP A O 1
ATOM 1601 N N . LYS A 1 198 ? -4.270 -44.475 77.298 1.00 35.84 198 LYS A N 1
ATOM 1602 C CA . LYS A 1 198 ? -4.769 -45.778 77.795 1.00 35.84 198 LYS A CA 1
ATOM 1603 C C . LYS A 1 198 ? -6.258 -46.174 77.659 1.00 35.84 198 LYS A C 1
ATOM 1605 O O . LYS A 1 198 ? -7.090 -45.817 78.478 1.00 35.84 198 LYS A O 1
ATOM 1610 N N . GLN A 1 199 ? -6.484 -47.141 76.760 1.00 30.11 199 GLN A N 1
ATOM 1611 C CA . GLN A 1 199 ? -6.755 -48.572 77.048 1.00 30.11 199 GLN A CA 1
ATOM 1612 C C . GLN A 1 199 ? -7.922 -49.186 76.247 1.00 30.11 199 GLN A C 1
ATOM 1614 O O . GLN A 1 199 ? -9.069 -48.766 76.314 1.00 30.11 199 GLN A O 1
ATOM 1619 N N . CYS A 1 200 ? -7.524 -50.217 75.499 1.00 27.55 200 CYS A N 1
ATOM 1620 C CA . CYS A 1 200 ? -8.208 -51.222 74.689 1.00 27.55 200 CYS A CA 1
ATOM 1621 C C . CYS A 1 200 ? -9.681 -51.567 74.985 1.00 27.55 200 CYS A C 1
ATOM 1623 O O . CYS A 1 200 ? -10.026 -51.972 76.092 1.00 27.55 200 CYS A O 1
ATOM 1625 N N . GLN A 1 201 ? -10.468 -51.665 73.907 1.00 33.25 201 GLN A N 1
ATOM 1626 C CA . GLN A 1 201 ? -11.340 -52.820 73.681 1.00 33.25 201 GLN A CA 1
ATOM 1627 C C . GLN A 1 201 ? -10.810 -53.615 72.486 1.00 33.25 201 GLN A C 1
ATOM 1629 O O . GLN A 1 201 ? -10.336 -53.059 71.497 1.00 33.25 201 GLN A O 1
ATOM 1634 N N . GLN A 1 202 ? -10.827 -54.928 72.658 1.00 34.41 202 GLN A N 1
ATOM 1635 C CA . GLN A 1 202 ? -10.213 -55.949 71.825 1.00 34.41 202 GLN A CA 1
ATOM 1636 C C . GLN A 1 202 ? -11.308 -56.796 71.161 1.00 34.41 202 GLN A C 1
ATOM 1638 O O . GLN A 1 202 ? -12.415 -56.862 71.690 1.00 34.41 202 GLN A O 1
ATOM 1643 N N . PHE A 1 203 ? -10.920 -57.506 70.093 1.00 30.95 203 PHE A N 1
ATOM 1644 C CA . PHE A 1 203 ? -11.668 -58.497 69.291 1.00 30.95 203 PHE A CA 1
ATOM 1645 C C . PHE A 1 203 ? -12.564 -57.888 68.201 1.00 30.95 203 PHE A C 1
ATOM 1647 O O . PHE A 1 203 ? -13.375 -57.018 68.471 1.00 30.95 203 PHE A O 1
ATOM 1654 N N . SE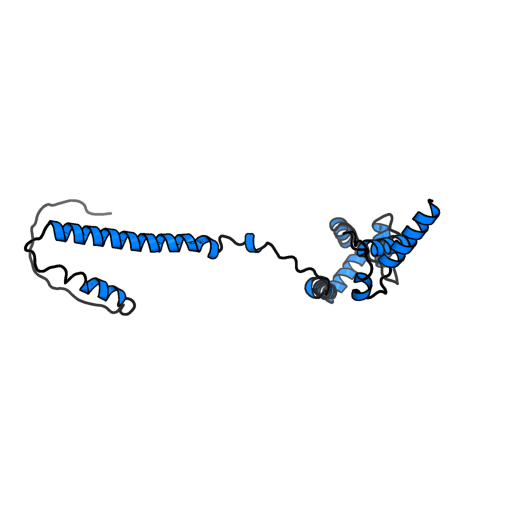R A 1 204 ? -12.437 -58.243 66.919 1.00 36.75 204 SER A N 1
ATOM 1655 C CA . SER A 1 204 ? -12.238 -59.565 66.299 1.00 36.75 204 SER A CA 1
ATOM 1656 C C . SER A 1 204 ? -11.327 -59.430 65.064 1.00 36.75 204 SER A C 1
ATOM 1658 O O . SER A 1 204 ? -11.595 -58.617 64.191 1.00 36.75 204 SER A O 1
ATOM 1660 N N . ASN A 1 205 ? -10.134 -60.024 65.086 1.00 32.56 205 ASN A N 1
ATOM 1661 C CA . ASN A 1 205 ? -9.757 -61.269 64.397 1.00 32.56 205 ASN A CA 1
ATOM 1662 C C . ASN A 1 205 ? -9.796 -61.262 62.853 1.00 32.56 205 ASN A C 1
ATOM 1664 O O . ASN A 1 205 ? -10.854 -61.239 62.233 1.00 32.56 205 ASN A O 1
ATOM 1668 N N . SER A 1 206 ? -8.593 -61.536 62.328 1.00 35.12 206 SER A N 1
ATOM 1669 C CA . SER A 1 206 ? -8.239 -62.490 61.262 1.00 35.12 206 SER A CA 1
ATOM 1670 C C . SER A 1 206 ? -8.379 -62.120 59.781 1.00 35.12 206 SER A C 1
ATOM 1672 O O . SER A 1 206 ? -9.430 -61.697 59.323 1.00 35.12 206 SER A O 1
ATOM 1674 N N . ALA A 1 207 ? -7.301 -62.492 59.068 1.00 36.00 207 ALA A N 1
ATOM 1675 C CA . ALA A 1 207 ? -7.087 -62.553 57.619 1.00 36.00 207 ALA A CA 1
ATOM 1676 C C . ALA A 1 207 ? -6.857 -61.176 56.963 1.00 36.00 207 ALA A C 1
ATOM 1678 O O . ALA A 1 207 ? -7.603 -60.244 57.199 1.00 36.00 207 ALA A O 1
ATOM 1679 N N . PHE A 1 208 ? -5.833 -60.929 56.153 1.00 34.09 208 PHE A N 1
ATOM 1680 C CA . PHE A 1 208 ? -5.003 -61.806 55.336 1.00 34.09 208 PHE A CA 1
ATOM 1681 C C . PHE A 1 208 ? -3.705 -61.041 55.018 1.00 34.09 208 PHE A C 1
ATOM 1683 O O . PHE A 1 208 ? -3.717 -59.819 54.876 1.00 34.09 208 PHE A O 1
ATOM 1690 N N . ASN A 1 209 ? -2.590 -61.758 54.985 1.00 33.50 209 ASN A N 1
ATOM 1691 C CA . ASN A 1 209 ? -1.253 -61.242 54.711 1.00 33.50 209 ASN A CA 1
ATOM 1692 C C . ASN A 1 209 ? -0.973 -61.361 53.203 1.00 33.50 209 ASN A C 1
ATOM 1694 O O . ASN A 1 209 ? -1.394 -62.353 52.619 1.00 33.50 209 ASN A O 1
ATOM 1698 N N . VAL A 1 210 ? -0.160 -60.434 52.681 1.00 37.88 210 VAL A N 1
ATOM 1699 C CA . VAL A 1 210 ? 0.730 -60.598 51.510 1.00 37.88 210 VAL A CA 1
ATOM 1700 C C . VAL A 1 210 ? 0.041 -60.674 50.134 1.00 37.88 210 VAL A C 1
ATOM 1702 O O . VAL A 1 210 ? -0.535 -61.693 49.773 1.00 37.88 210 VAL A O 1
ATOM 1705 N N . ASP A 1 211 ? 0.083 -59.571 49.381 1.00 38.31 211 ASP A N 1
ATOM 1706 C CA . ASP A 1 211 ? 1.073 -59.299 48.315 1.00 38.31 211 ASP A CA 1
ATOM 1707 C C . ASP A 1 211 ? 1.146 -57.782 48.042 1.00 38.31 211 ASP A C 1
ATOM 1709 O O . ASP A 1 211 ? 0.078 -57.123 48.070 1.00 38.31 211 ASP A O 1
#

Secondary structure (DSSP, 8-state):
-HHHHHHHHHHHHHHHH-TTS-HHHHTTS-----SS-THHHHHHHHHHHH---SSHHHHHHHHHH-TT-------HHHHHHHHHH-HHHHHHHHHHHHTTHHHHHHHHHHTS-TT------GGGGTSSS-HHHHHHHHHHHHHHHHHHHHHHHHHHHHHHHHH-SS----TTSSHHHHHHHTTTTS-------------------------

Radius of gyration: 42.93 Å; chains: 1; bounding box: 59×90×105 Å